Protein AF-A0A1G6Q5V2-F1 (afdb_monomer)

Nearest PDB structures (foldseek):
  6s6h-assembly1_A  TM=6.814E-01  e=1.709E-01  Caulobacter vibrioides NA1000
  1r71-assembly2_D  TM=6.754E-01  e=2.546E-01  Escherichia coli
  6s6h-assembly1_B  TM=5.594E-01  e=1.268E-01  Caulobacter vibrioides NA1000
  1vz0-assembly3_D  TM=6.008E-01  e=6.242E-01  Thermus thermophilus HB27
  6kkn-assembly1_A-2  TM=3.276E-01  e=9.774E-01  Nostoc sp. PCC 7120 = FACHB-418

pLDDT: mean 83.17, std 15.94, range [37.84, 97.38]

Organism: NCBI:txid489632

Radius of gyration: 24.64 Å; Cα contacts (8 Å, |Δi|>4): 181; chains: 1; bounding box: 82×31×65 Å

Sequence (195 aa):
MANKRFDQAMERIQSPSFNDMPLLARADTFKELKDGGLLNKEIAALAKKTPQHVEQLLILATAEPGVRRLIAREQVTYAMVIEAVRDERRGGQSALTALNRMVANAREAGRSRAMRRDLEPVKLPNRRTLISMLTELTPLRAPIAEQLDAGQDEMSISISQSQGRVLVSLLDVVLIGKRPGKKARSSARDAKGAM

Mean predicted aligned error: 13.56 Å

Secondary structure (DSSP, 8-state):
-HHHHHHHHHHHHHSGGGGGS-HHHHHHHHHHHHHTT--HHHHHHHHTS-HHHHHHHHHHHHS-HHHHHHHHTTSS-HHHHHHHHHHHHTT-S-HHHHHHHHHHHHHHTT-SS--GGGGS---PPPHHHHHHHHHHHGGGHHHHHHHHHTT-SS------HHHHHHHHHHHHHHTS-PPPPP---------S---

Structure (mmCIF, N/CA/C/O backbone):
data_AF-A0A1G6Q5V2-F1
#
_entry.id   AF-A0A1G6Q5V2-F1
#
loop_
_atom_site.group_PDB
_atom_site.id
_atom_site.type_symbol
_atom_site.label_atom_id
_atom_site.label_alt_id
_atom_site.label_comp_id
_atom_site.label_asym_id
_atom_site.label_entity_id
_atom_site.label_seq_id
_atom_site.pdbx_PDB_ins_code
_atom_site.Cartn_x
_atom_site.Cartn_y
_atom_site.Cartn_z
_atom_site.occupancy
_atom_site.B_iso_or_equiv
_atom_site.auth_seq_id
_atom_site.auth_comp_id
_atom_site.auth_asym_id
_atom_site.auth_atom_id
_atom_site.pdbx_PDB_model_num
ATOM 1 N N . MET A 1 1 ? 23.369 -15.684 -10.173 1.00 58.72 1 MET A N 1
ATOM 2 C CA . MET A 1 1 ? 21.891 -15.697 -10.320 1.00 58.72 1 MET A CA 1
ATOM 3 C C . MET A 1 1 ? 21.284 -14.335 -10.683 1.00 58.72 1 MET A C 1
ATOM 5 O O . MET A 1 1 ? 20.191 -14.343 -11.234 1.00 58.72 1 MET A O 1
ATOM 9 N N . ALA A 1 2 ? 21.950 -13.196 -10.426 1.00 60.88 2 ALA A N 1
ATOM 10 C CA . ALA A 1 2 ? 21.426 -11.862 -10.759 1.00 60.88 2 ALA A CA 1
ATOM 11 C C . ALA A 1 2 ? 21.133 -11.663 -12.264 1.00 60.88 2 ALA A C 1
ATOM 13 O O . ALA A 1 2 ? 20.064 -11.165 -12.601 1.00 60.88 2 ALA A O 1
ATOM 14 N N . ASN A 1 3 ? 22.001 -12.168 -13.154 1.00 77.19 3 ASN A N 1
ATOM 15 C CA . ASN A 1 3 ? 21.829 -11.996 -14.606 1.00 77.19 3 ASN A CA 1
ATOM 16 C C . ASN A 1 3 ? 20.520 -12.596 -15.138 1.00 77.19 3 ASN A C 1
ATOM 18 O O . ASN A 1 3 ? 19.804 -11.931 -15.869 1.00 77.19 3 ASN A O 1
ATOM 22 N N . LYS A 1 4 ? 20.110 -13.787 -14.676 1.00 90.31 4 LYS A N 1
ATOM 23 C CA . LYS A 1 4 ? 18.904 -14.449 -15.208 1.00 90.31 4 LYS A CA 1
ATOM 24 C C . LYS A 1 4 ? 17.612 -13.658 -14.956 1.00 90.31 4 LYS A C 1
ATOM 26 O O . LYS A 1 4 ? 16.732 -13.652 -15.809 1.00 90.31 4 LYS A O 1
ATOM 31 N N . ARG A 1 5 ? 17.470 -13.016 -13.789 1.00 91.00 5 ARG A N 1
ATOM 32 C CA . ARG A 1 5 ? 16.278 -12.200 -13.475 1.00 91.00 5 ARG A CA 1
ATOM 33 C C . ARG A 1 5 ? 16.255 -10.914 -14.292 1.00 91.00 5 ARG A C 1
ATOM 35 O O . ARG A 1 5 ? 15.209 -10.545 -14.816 1.00 91.00 5 ARG A O 1
ATOM 42 N N . PHE A 1 6 ? 17.418 -10.284 -14.439 1.00 92.94 6 PHE A N 1
ATOM 43 C CA . PHE A 1 6 ? 17.583 -9.103 -15.273 1.00 92.94 6 PHE A CA 1
ATOM 44 C C . PHE A 1 6 ? 17.226 -9.387 -16.741 1.00 92.94 6 PHE A C 1
ATOM 46 O O . PHE A 1 6 ? 16.395 -8.682 -17.309 1.00 92.94 6 PHE A O 1
ATOM 53 N N . ASP A 1 7 ? 17.754 -10.472 -17.312 1.00 93.69 7 ASP A N 1
ATOM 54 C CA . ASP A 1 7 ? 17.476 -10.878 -18.696 1.00 93.69 7 ASP A CA 1
ATOM 55 C C . ASP A 1 7 ? 15.974 -11.142 -18.912 1.00 93.69 7 ASP A C 1
ATOM 57 O O . ASP A 1 7 ? 15.370 -10.645 -19.860 1.00 93.69 7 ASP A O 1
ATOM 61 N N . GLN A 1 8 ? 15.325 -11.834 -17.969 1.00 94.69 8 GLN A N 1
ATOM 62 C CA . GLN A 1 8 ? 13.875 -12.059 -17.997 1.00 94.69 8 GLN A CA 1
ATOM 63 C C . GLN A 1 8 ? 13.063 -10.765 -17.855 1.00 94.69 8 GLN A C 1
ATOM 65 O O . GLN A 1 8 ? 11.949 -10.665 -18.369 1.00 94.69 8 GLN A O 1
ATOM 70 N N . ALA A 1 9 ? 13.552 -9.783 -17.096 1.00 94.44 9 ALA A N 1
ATOM 71 C CA . ALA A 1 9 ? 12.900 -8.482 -16.971 1.00 94.44 9 ALA A CA 1
ATOM 72 C C . ALA A 1 9 ? 13.036 -7.658 -18.262 1.00 94.44 9 ALA A C 1
ATOM 74 O O . ALA A 1 9 ? 12.073 -7.005 -18.670 1.00 94.44 9 ALA A O 1
ATOM 75 N N . MET A 1 10 ? 14.190 -7.746 -18.930 1.00 94.62 10 MET A N 1
ATOM 76 C CA . MET A 1 10 ? 14.446 -7.149 -20.244 1.00 94.62 10 MET A CA 1
ATOM 77 C C . MET A 1 10 ? 13.553 -7.750 -21.334 1.00 94.62 10 MET A C 1
ATOM 79 O O . MET A 1 10 ? 12.980 -7.018 -22.137 1.00 94.62 10 MET A O 1
ATOM 83 N N . GLU A 1 11 ? 13.364 -9.067 -21.330 1.00 94.94 11 GLU A N 1
ATOM 84 C CA . GLU A 1 11 ? 12.436 -9.727 -22.252 1.00 94.94 11 GLU A CA 1
ATOM 85 C C . GLU A 1 11 ? 10.983 -9.290 -21.984 1.00 94.94 11 GLU A C 1
ATOM 87 O O . GLU A 1 11 ? 10.258 -8.884 -22.895 1.00 94.94 11 GLU A O 1
ATOM 92 N N . ARG A 1 12 ? 10.567 -9.268 -20.708 1.00 95.69 12 ARG A N 1
ATOM 93 C CA . ARG A 1 12 ? 9.214 -8.843 -20.306 1.00 95.69 12 ARG A CA 1
ATOM 94 C C . ARG A 1 12 ? 8.884 -7.410 -20.709 1.00 95.69 12 ARG A C 1
ATOM 96 O O . ARG A 1 12 ? 7.773 -7.180 -21.177 1.00 95.69 12 ARG A O 1
ATOM 103 N N . ILE A 1 13 ? 9.790 -6.450 -20.502 1.00 95.06 13 ILE A N 1
ATOM 104 C CA . ILE A 1 13 ? 9.535 -5.026 -20.805 1.00 95.06 13 ILE A CA 1
ATOM 105 C C . ILE A 1 13 ? 9.419 -4.753 -22.309 1.00 95.06 13 ILE A C 1
ATOM 107 O O . ILE A 1 13 ? 8.734 -3.812 -22.705 1.00 95.06 13 ILE A O 1
ATOM 111 N N . GLN A 1 14 ? 10.053 -5.585 -23.138 1.00 93.69 14 GLN A N 1
ATOM 112 C CA . GLN A 1 14 ? 9.992 -5.493 -24.597 1.00 93.69 14 GLN A CA 1
ATOM 113 C C . GLN A 1 14 ? 8.790 -6.235 -25.196 1.00 93.69 14 GLN A C 1
ATOM 115 O O . GLN A 1 14 ? 8.415 -5.959 -26.337 1.00 93.69 14 GLN A O 1
ATOM 120 N N . SER A 1 15 ? 8.163 -7.141 -24.438 1.00 93.81 15 SER A N 1
ATOM 121 C CA . SER A 1 15 ? 6.966 -7.855 -24.884 1.00 93.81 15 SER A CA 1
ATOM 122 C C . SER A 1 15 ? 5.824 -6.884 -25.230 1.00 93.81 15 SER A C 1
ATOM 124 O O . SER A 1 15 ? 5.526 -5.980 -24.440 1.00 93.81 15 SER A O 1
ATOM 126 N N . PRO A 1 16 ? 5.090 -7.101 -26.341 1.00 90.44 16 PRO A N 1
ATOM 127 C CA . PRO A 1 16 ? 3.877 -6.344 -26.657 1.00 90.44 16 PRO A CA 1
ATOM 128 C C . PRO A 1 16 ? 2.839 -6.370 -25.526 1.00 90.44 16 PRO A C 1
ATOM 130 O O . PRO A 1 16 ? 2.157 -5.375 -25.288 1.00 90.44 16 PRO A O 1
ATOM 133 N N . SER A 1 17 ? 2.780 -7.477 -24.778 1.00 91.81 17 SER A N 1
ATOM 134 C CA . SER A 1 17 ? 1.856 -7.675 -23.658 1.00 91.81 17 SER A CA 1
ATOM 135 C C . SER A 1 17 ? 2.279 -6.962 -22.370 1.00 91.81 17 SER A C 1
ATOM 137 O O . SER A 1 17 ? 1.582 -7.057 -21.358 1.00 91.81 17 SER A O 1
ATOM 139 N N . PHE A 1 18 ? 3.414 -6.248 -22.360 1.00 92.62 18 PHE A N 1
ATOM 140 C CA . PHE A 1 18 ? 3.919 -5.593 -21.153 1.00 92.62 18 PHE A CA 1
ATOM 141 C C . PHE A 1 18 ? 2.880 -4.658 -20.530 1.00 92.62 18 PHE A C 1
ATOM 143 O O . PHE A 1 18 ? 2.714 -4.626 -19.311 1.00 92.62 18 PHE A O 1
ATOM 150 N N . ASN A 1 19 ? 2.159 -3.906 -21.366 1.00 89.62 19 ASN A N 1
ATOM 151 C CA . ASN A 1 19 ? 1.164 -2.944 -20.901 1.00 89.62 19 ASN A CA 1
ATOM 152 C C . ASN A 1 19 ? -0.116 -3.599 -20.359 1.00 89.62 19 ASN A C 1
ATOM 154 O O . ASN A 1 19 ? -0.784 -2.967 -19.538 1.00 89.62 19 ASN A O 1
ATOM 158 N N . ASP A 1 20 ? -0.401 -4.842 -20.750 1.00 92.44 20 ASP A N 1
ATOM 159 C CA . ASP A 1 20 ? -1.579 -5.604 -20.314 1.00 92.44 20 ASP A CA 1
ATOM 160 C C . ASP A 1 20 ? -1.363 -6.277 -18.953 1.00 92.44 20 ASP A C 1
ATOM 162 O O . ASP A 1 20 ? -2.306 -6.724 -18.299 1.00 92.44 20 ASP A O 1
ATOM 166 N N . MET A 1 21 ? -0.114 -6.326 -18.482 1.00 92.81 21 MET A N 1
ATOM 167 C CA . MET A 1 21 ? 0.206 -6.899 -17.184 1.00 92.81 21 MET A CA 1
ATOM 168 C C . MET A 1 21 ? -0.379 -6.080 -16.018 1.00 92.81 21 MET A C 1
ATOM 170 O O . MET A 1 21 ? -0.391 -4.836 -16.050 1.00 92.81 21 MET A O 1
ATOM 174 N N . PRO A 1 22 ? -0.753 -6.754 -14.909 1.00 92.88 22 PRO A N 1
ATOM 175 C CA . PRO A 1 22 ? -1.123 -6.085 -13.669 1.00 92.88 22 PRO A CA 1
ATOM 176 C C . PRO A 1 22 ? -0.066 -5.064 -13.244 1.00 92.88 22 PRO A C 1
ATOM 178 O O . PRO A 1 22 ? 1.138 -5.297 -13.366 1.00 92.88 22 PRO A O 1
ATOM 181 N N . LEU A 1 23 ? -0.502 -3.923 -12.708 1.00 92.00 23 LEU A N 1
ATOM 182 C CA . LEU A 1 23 ? 0.407 -2.818 -12.393 1.00 92.00 23 LEU A CA 1
ATOM 183 C C . LEU A 1 23 ? 1.536 -3.231 -11.429 1.00 92.00 23 LEU A C 1
ATOM 185 O O . LEU A 1 23 ? 2.675 -2.817 -11.612 1.00 92.00 23 LEU A O 1
ATOM 189 N N . LEU A 1 24 ? 1.239 -4.075 -10.434 1.00 94.56 24 LEU A N 1
ATOM 190 C CA . LEU A 1 24 ? 2.252 -4.574 -9.497 1.00 94.56 24 LEU A CA 1
ATOM 191 C C . LEU A 1 24 ? 3.305 -5.454 -10.191 1.00 94.56 24 LEU A C 1
ATOM 193 O O . LEU A 1 24 ? 4.479 -5.340 -9.867 1.00 94.56 24 LEU A O 1
ATOM 197 N N . ALA A 1 25 ? 2.919 -6.250 -11.192 1.00 94.94 25 ALA A N 1
ATOM 198 C CA . ALA A 1 25 ? 3.864 -7.051 -11.973 1.00 94.94 25 ALA A CA 1
ATOM 199 C C . ALA A 1 25 ? 4.770 -6.168 -12.850 1.00 94.94 25 ALA A C 1
ATOM 201 O O . ALA A 1 25 ? 5.971 -6.417 -12.979 1.00 94.94 25 ALA A O 1
ATOM 202 N N . ARG A 1 26 ? 4.220 -5.079 -13.406 1.00 95.94 26 ARG A N 1
ATOM 203 C CA . ARG A 1 26 ? 5.018 -4.056 -14.101 1.00 95.94 26 ARG A CA 1
ATOM 204 C C . ARG A 1 26 ? 5.992 -3.356 -13.154 1.00 95.94 26 ARG A C 1
ATOM 206 O O . ARG A 1 26 ? 7.153 -3.173 -13.506 1.00 95.94 26 ARG A O 1
ATOM 213 N N . ALA A 1 27 ? 5.534 -3.006 -11.954 1.00 96.31 27 ALA A N 1
ATOM 214 C CA . ALA A 1 27 ? 6.362 -2.411 -10.910 1.00 96.31 27 ALA A CA 1
ATOM 215 C C . ALA A 1 27 ? 7.530 -3.332 -10.517 1.00 96.31 27 ALA A C 1
ATOM 217 O O . ALA A 1 27 ? 8.670 -2.874 -10.450 1.00 96.31 27 ALA A O 1
ATOM 218 N N . ASP A 1 28 ? 7.265 -4.628 -10.333 1.00 96.56 28 ASP A N 1
ATOM 219 C CA . ASP A 1 28 ? 8.301 -5.624 -10.042 1.00 96.56 28 ASP A CA 1
ATOM 220 C C . ASP A 1 28 ? 9.305 -5.745 -11.197 1.00 96.56 28 ASP A C 1
ATOM 222 O O . ASP A 1 28 ? 10.508 -5.711 -10.962 1.00 96.56 28 ASP A O 1
ATOM 226 N N . THR A 1 29 ? 8.833 -5.754 -12.449 1.00 96.88 29 THR A N 1
ATOM 227 C CA . THR A 1 29 ? 9.713 -5.769 -13.632 1.00 96.88 29 THR A CA 1
ATOM 228 C C . THR A 1 29 ? 10.650 -4.554 -13.650 1.00 96.88 29 THR A C 1
ATOM 230 O O . THR A 1 29 ? 11.847 -4.694 -13.884 1.00 96.88 29 THR A O 1
ATOM 233 N N . PHE A 1 30 ? 10.143 -3.355 -13.344 1.00 97.38 30 PHE A N 1
ATOM 234 C CA . PHE A 1 30 ? 10.982 -2.153 -13.256 1.00 97.38 30 PHE A CA 1
ATOM 235 C C . PHE A 1 30 ? 11.998 -2.227 -12.120 1.00 97.38 30 PHE A C 1
ATOM 237 O O . PHE A 1 30 ? 13.125 -1.763 -12.285 1.00 97.38 30 PHE A O 1
ATOM 244 N N . LYS A 1 31 ? 11.618 -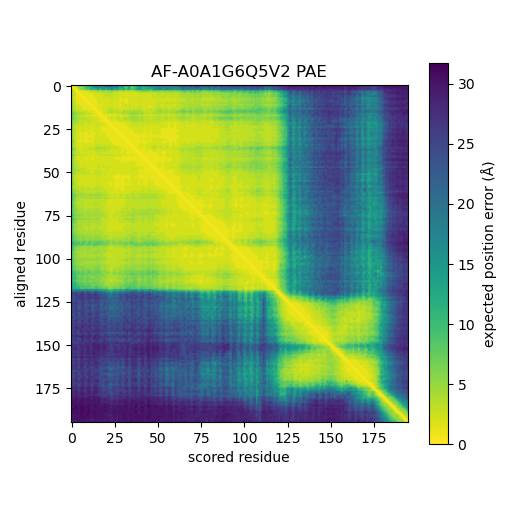2.811 -10.981 1.00 96.62 31 LYS A N 1
ATOM 245 C CA . LYS A 1 31 ? 12.533 -3.021 -9.860 1.00 96.62 31 LYS A CA 1
ATOM 246 C C . LYS A 1 31 ? 13.661 -3.977 -10.237 1.00 96.62 31 LYS A C 1
ATOM 248 O O . LYS A 1 31 ? 14.810 -3.661 -9.977 1.00 96.62 31 LYS A O 1
ATOM 253 N N . GLU A 1 32 ? 13.360 -5.084 -10.907 1.00 96.31 32 GLU A N 1
ATOM 254 C CA . GLU A 1 32 ? 14.381 -6.039 -11.355 1.00 96.31 32 GLU A CA 1
ATOM 255 C C . GLU A 1 32 ? 15.387 -5.408 -12.332 1.00 96.31 32 GLU A C 1
ATOM 257 O O . GLU A 1 32 ? 16.590 -5.634 -12.213 1.00 96.31 32 GLU A O 1
ATOM 262 N N . LEU A 1 33 ? 14.917 -4.556 -13.252 1.00 96.31 33 LEU A N 1
ATOM 263 C CA . LEU A 1 33 ? 15.794 -3.784 -14.140 1.00 96.31 33 LEU A CA 1
ATOM 264 C C . LEU A 1 33 ? 16.652 -2.777 -13.367 1.00 96.31 33 LEU A C 1
ATOM 266 O O . LEU A 1 33 ? 17.840 -2.622 -13.649 1.00 96.31 33 LEU A O 1
ATOM 270 N N . LYS A 1 34 ? 16.053 -2.104 -12.378 1.00 96.38 34 LYS A N 1
ATOM 271 C CA . LYS A 1 34 ? 16.742 -1.138 -11.519 1.00 96.38 34 LYS A CA 1
ATOM 272 C C . LYS A 1 34 ? 17.835 -1.802 -10.681 1.00 96.38 34 LYS A C 1
ATOM 274 O O . LYS A 1 34 ? 18.941 -1.275 -10.608 1.00 96.38 34 LYS A O 1
ATOM 279 N N . ASP A 1 35 ? 17.532 -2.958 -10.098 1.00 95.19 35 ASP A N 1
ATOM 280 C CA . ASP A 1 35 ? 18.461 -3.769 -9.306 1.00 95.19 35 ASP A CA 1
ATOM 281 C C . ASP A 1 35 ? 19.594 -4.341 -10.182 1.00 95.19 35 ASP A C 1
ATOM 283 O O . ASP A 1 35 ? 20.705 -4.546 -9.700 1.00 95.19 35 ASP A O 1
ATOM 287 N N . GLY A 1 36 ? 19.342 -4.538 -11.483 1.00 93.62 36 GLY A N 1
ATOM 288 C CA . GLY A 1 36 ? 20.350 -4.879 -12.494 1.00 93.62 36 GLY A CA 1
ATOM 289 C C . GLY A 1 36 ? 21.221 -3.710 -12.971 1.00 93.62 36 GLY A C 1
ATOM 290 O O . GLY A 1 36 ? 22.078 -3.909 -13.827 1.00 93.62 36 GLY A O 1
ATOM 291 N N . GLY A 1 37 ? 21.027 -2.503 -12.428 1.00 95.38 37 GLY A N 1
ATOM 292 C CA . GLY A 1 37 ? 21.890 -1.341 -12.665 1.00 95.38 37 GLY A CA 1
ATOM 293 C C . GLY A 1 37 ? 21.333 -0.279 -13.613 1.00 95.38 37 GLY A C 1
ATOM 294 O O . GLY A 1 37 ? 21.976 0.755 -13.786 1.00 95.38 37 GLY A O 1
ATOM 295 N N . LEU A 1 38 ? 20.140 -0.466 -14.189 1.00 96.12 38 LEU A N 1
ATOM 296 C CA . LEU A 1 38 ? 19.577 0.521 -15.114 1.00 96.12 38 LEU A CA 1
ATOM 297 C C . LEU A 1 38 ? 19.136 1.808 -14.404 1.00 96.12 38 LEU A C 1
ATOM 299 O O . LEU A 1 38 ? 18.572 1.832 -13.302 1.00 96.12 38 LEU A O 1
ATOM 303 N N . LEU A 1 39 ? 19.336 2.928 -15.084 1.00 96.69 39 LEU A N 1
ATOM 304 C CA . LEU A 1 39 ? 18.851 4.232 -14.669 1.00 96.69 39 LEU A CA 1
ATOM 305 C C . LEU A 1 39 ? 17.368 4.395 -15.025 1.00 96.69 39 LEU A C 1
ATOM 307 O O . LEU A 1 39 ? 16.858 3.840 -15.996 1.00 96.69 39 LEU A O 1
ATOM 311 N N . ASN A 1 40 ? 16.655 5.242 -14.275 1.00 96.31 40 ASN A N 1
ATOM 312 C CA . ASN A 1 40 ? 15.215 5.444 -14.492 1.00 96.31 40 ASN A CA 1
ATOM 313 C C . ASN A 1 40 ? 14.911 5.974 -15.905 1.00 96.31 40 ASN A C 1
ATOM 315 O O . ASN A 1 40 ? 13.847 5.690 -16.445 1.00 96.31 40 ASN A O 1
ATOM 319 N N . LYS A 1 41 ? 15.841 6.734 -16.504 1.00 97.38 41 LYS A N 1
ATOM 320 C CA . LYS A 1 41 ? 15.726 7.238 -17.881 1.00 97.38 41 LYS A CA 1
ATOM 321 C C . LYS A 1 41 ? 15.802 6.114 -18.921 1.00 97.38 41 LYS A C 1
ATOM 323 O O . LYS A 1 41 ? 15.065 6.155 -19.898 1.00 97.38 41 LYS A O 1
ATOM 328 N N . GLU A 1 42 ? 16.641 5.109 -18.692 1.00 97.12 42 GLU A N 1
ATOM 329 C CA . GLU A 1 42 ? 16.818 3.966 -19.596 1.00 97.12 42 GLU A CA 1
ATOM 330 C C . GLU A 1 42 ? 15.597 3.047 -19.537 1.00 97.12 42 GLU A C 1
ATOM 332 O O . GLU A 1 42 ? 15.018 2.716 -20.569 1.00 97.12 42 GLU A O 1
ATOM 337 N N . ILE A 1 43 ? 15.123 2.738 -18.324 1.00 97.06 43 ILE A N 1
ATOM 338 C CA . ILE A 1 43 ? 13.880 1.977 -18.115 1.00 97.06 43 ILE A CA 1
ATOM 339 C C . ILE A 1 43 ? 12.692 2.702 -18.764 1.00 97.06 43 ILE A C 1
ATOM 341 O O . ILE A 1 43 ? 11.849 2.074 -19.401 1.00 97.06 43 ILE A O 1
ATOM 345 N N . ALA A 1 44 ? 12.628 4.031 -18.636 1.00 96.75 44 ALA A N 1
ATOM 346 C CA . ALA A 1 44 ? 11.577 4.844 -19.242 1.00 96.75 44 ALA A CA 1
ATOM 347 C C . ALA A 1 44 ? 11.593 4.762 -20.776 1.00 96.75 44 ALA A C 1
ATOM 349 O O . ALA A 1 44 ? 10.533 4.593 -21.383 1.00 96.75 44 ALA A O 1
ATOM 350 N N . ALA A 1 45 ? 12.778 4.822 -21.392 1.00 96.56 45 ALA A N 1
ATOM 351 C CA . ALA A 1 45 ? 12.938 4.657 -22.833 1.00 96.56 45 ALA A CA 1
ATOM 352 C C . ALA A 1 45 ? 12.498 3.257 -23.297 1.00 96.56 45 ALA A C 1
ATOM 354 O O . ALA A 1 45 ? 11.708 3.154 -24.235 1.00 96.56 45 ALA A O 1
ATOM 355 N N . LEU A 1 46 ? 12.921 2.199 -22.593 1.00 94.75 46 LEU A N 1
ATOM 356 C CA . LEU A 1 46 ? 12.530 0.813 -22.884 1.00 94.75 46 LEU A CA 1
ATOM 357 C C . LEU A 1 46 ? 11.011 0.604 -22.778 1.00 94.75 46 LEU A C 1
ATOM 359 O O . LEU A 1 46 ? 10.400 0.035 -23.678 1.00 94.75 46 LEU A O 1
ATOM 363 N N . ALA A 1 47 ? 10.383 1.120 -21.718 1.00 94.19 47 ALA A N 1
ATOM 364 C CA . ALA A 1 47 ? 8.940 0.999 -21.495 1.00 94.19 47 ALA A CA 1
ATOM 365 C C . ALA A 1 47 ? 8.086 1.947 -22.356 1.00 94.19 47 ALA A C 1
ATOM 367 O O . ALA A 1 47 ? 6.854 1.876 -22.292 1.00 94.19 47 ALA A O 1
ATOM 368 N N . LYS A 1 48 ? 8.705 2.890 -23.083 1.00 94.44 48 LYS A N 1
ATOM 369 C CA . LYS A 1 48 ? 8.028 4.032 -23.727 1.00 94.44 48 LYS A CA 1
ATOM 370 C C . LYS A 1 48 ? 7.149 4.814 -22.734 1.00 94.44 48 LYS A C 1
ATOM 372 O O . LYS A 1 48 ? 5.979 5.100 -22.994 1.00 94.44 48 LYS A O 1
ATOM 377 N N . LYS A 1 49 ? 7.698 5.121 -21.554 1.00 95.56 49 LYS A N 1
ATOM 378 C CA . LYS A 1 49 ? 7.044 5.882 -20.472 1.00 95.56 49 LYS A CA 1
ATOM 379 C C . LYS A 1 49 ? 7.890 7.087 -20.075 1.00 95.56 49 LYS A C 1
ATOM 381 O O . LYS A 1 49 ? 9.017 7.251 -20.523 1.00 95.56 49 LYS A O 1
ATOM 386 N N . THR A 1 50 ? 7.354 7.937 -19.203 1.00 96.81 50 THR A N 1
ATOM 387 C CA . THR A 1 50 ? 8.133 9.028 -18.607 1.00 96.81 50 THR A CA 1
ATOM 388 C C . THR A 1 50 ? 8.975 8.516 -17.429 1.00 96.81 50 THR A C 1
ATOM 390 O O . THR A 1 50 ? 8.552 7.588 -16.731 1.00 96.81 50 THR A O 1
ATOM 393 N N . PRO A 1 51 ? 10.132 9.137 -17.128 1.00 95.56 51 PRO A N 1
ATOM 394 C CA . PRO A 1 51 ? 10.922 8.795 -15.940 1.00 95.56 51 PRO A CA 1
ATOM 395 C C . PRO A 1 51 ? 10.129 8.914 -14.632 1.00 95.56 51 PRO A C 1
ATOM 397 O O . PRO A 1 51 ? 10.295 8.099 -13.728 1.00 95.56 51 PRO A O 1
ATOM 400 N N . GLN A 1 52 ? 9.216 9.887 -14.556 1.00 95.44 52 GLN A N 1
ATOM 401 C CA . GLN A 1 52 ? 8.326 10.071 -13.410 1.00 95.44 52 GLN A CA 1
ATOM 402 C C . GLN A 1 52 ? 7.381 8.876 -13.218 1.00 95.44 52 GLN A C 1
ATOM 404 O O . GLN A 1 52 ? 7.128 8.462 -12.089 1.00 95.44 52 GLN A O 1
ATOM 409 N N . HIS A 1 53 ? 6.875 8.294 -14.306 1.00 95.06 53 HIS A N 1
ATOM 410 C CA . HIS A 1 53 ? 6.034 7.103 -14.234 1.00 95.06 53 HIS A CA 1
ATOM 411 C C . HIS A 1 53 ? 6.818 5.877 -13.743 1.00 95.06 53 HIS A C 1
ATOM 413 O O . HIS A 1 53 ? 6.316 5.107 -12.926 1.00 95.06 53 HIS A O 1
ATOM 419 N N . VAL A 1 54 ? 8.069 5.723 -14.191 1.00 96.69 54 VAL A N 1
ATOM 420 C CA . VAL A 1 54 ? 8.970 4.675 -13.684 1.00 96.69 54 VAL A CA 1
ATOM 421 C C . VAL A 1 54 ? 9.207 4.851 -12.186 1.00 96.69 54 VAL A C 1
ATOM 423 O O . VAL A 1 54 ? 9.078 3.892 -11.433 1.00 96.69 54 VAL A O 1
ATOM 426 N N . GLU A 1 55 ? 9.483 6.074 -11.730 1.00 96.00 55 GLU A N 1
ATOM 427 C CA . GLU A 1 55 ? 9.675 6.371 -10.307 1.00 96.00 55 GLU A CA 1
ATOM 428 C C . GLU A 1 55 ? 8.441 6.004 -9.469 1.00 96.00 55 GLU A C 1
ATOM 430 O O . GLU A 1 55 ? 8.562 5.351 -8.434 1.00 96.00 55 GLU A O 1
ATOM 435 N N . GLN A 1 56 ? 7.243 6.363 -9.937 1.00 96.00 56 GLN A N 1
ATOM 436 C CA . GLN A 1 56 ? 5.981 5.995 -9.290 1.00 96.00 56 GLN A CA 1
ATOM 437 C C . GLN A 1 56 ? 5.814 4.476 -9.162 1.00 96.00 56 GLN A C 1
ATOM 439 O O . GLN A 1 56 ? 5.422 3.988 -8.105 1.00 96.00 56 GLN A O 1
ATOM 444 N N . LEU A 1 57 ? 6.137 3.717 -10.209 1.00 95.88 57 LEU A N 1
ATOM 445 C CA . LEU A 1 57 ? 6.073 2.256 -10.176 1.00 95.88 57 LEU A CA 1
ATOM 446 C C . LEU A 1 57 ? 7.136 1.649 -9.254 1.00 95.88 57 LEU A C 1
ATOM 448 O O . LEU A 1 57 ? 6.831 0.715 -8.519 1.00 95.88 57 LEU A O 1
ATOM 452 N N . LEU A 1 58 ? 8.343 2.213 -9.199 1.00 96.56 58 LEU A N 1
ATOM 453 C CA . LEU A 1 58 ? 9.374 1.781 -8.250 1.00 96.56 58 LEU A CA 1
ATOM 454 C C . LEU A 1 58 ? 8.963 2.038 -6.791 1.00 96.56 58 LEU A C 1
ATOM 456 O O . LEU A 1 58 ? 9.239 1.207 -5.923 1.00 96.56 58 LEU A O 1
ATOM 460 N N . ILE A 1 59 ? 8.252 3.136 -6.508 1.00 95.69 59 ILE A N 1
ATOM 461 C CA . ILE A 1 59 ? 7.636 3.362 -5.188 1.00 95.69 59 ILE A CA 1
ATOM 462 C C . ILE A 1 59 ? 6.689 2.204 -4.840 1.00 95.69 59 ILE A C 1
ATOM 464 O O . ILE A 1 59 ? 6.761 1.667 -3.739 1.00 95.69 59 ILE A O 1
ATOM 468 N N . LEU A 1 60 ? 5.845 1.767 -5.777 1.00 95.25 60 LEU A N 1
ATOM 469 C CA . LEU A 1 60 ? 4.923 0.648 -5.549 1.00 95.25 60 LEU A CA 1
ATOM 470 C C . LEU A 1 60 ? 5.644 -0.700 -5.389 1.00 95.25 60 LEU A C 1
ATOM 472 O O . LEU A 1 60 ? 5.237 -1.514 -4.563 1.00 95.25 60 LEU A O 1
ATOM 476 N N . ALA A 1 61 ? 6.718 -0.935 -6.146 1.00 95.31 61 ALA A N 1
ATOM 477 C CA . ALA A 1 61 ? 7.502 -2.170 -6.075 1.00 95.31 61 ALA A CA 1
ATOM 478 C C . ALA A 1 61 ? 8.225 -2.330 -4.728 1.00 95.31 61 ALA A C 1
ATOM 480 O O . ALA A 1 61 ? 8.404 -3.444 -4.229 1.00 95.31 61 ALA A O 1
ATOM 481 N N . THR A 1 62 ? 8.647 -1.203 -4.151 1.00 93.25 62 THR A N 1
ATOM 482 C CA . THR A 1 62 ? 9.354 -1.124 -2.865 1.00 93.25 62 THR A CA 1
ATOM 483 C C . THR A 1 62 ? 8.425 -0.923 -1.670 1.00 93.25 62 THR A C 1
ATOM 485 O O . THR A 1 62 ? 8.892 -0.963 -0.536 1.00 93.25 62 THR A O 1
ATOM 488 N N . ALA A 1 63 ? 7.122 -0.743 -1.902 1.00 93.25 63 ALA A N 1
ATOM 489 C CA . ALA A 1 63 ? 6.147 -0.607 -0.833 1.00 93.25 63 ALA A CA 1
ATOM 490 C C . ALA A 1 63 ? 6.099 -1.871 0.039 1.00 93.25 63 ALA A C 1
ATOM 492 O O . ALA A 1 63 ? 6.217 -2.998 -0.454 1.00 93.25 63 ALA A O 1
ATOM 493 N N . GLU A 1 64 ? 5.877 -1.675 1.339 1.00 92.56 64 GLU A N 1
ATOM 494 C CA . GLU A 1 64 ? 5.765 -2.756 2.317 1.00 92.56 64 GLU A CA 1
ATOM 495 C C . GLU A 1 64 ? 4.709 -3.805 1.888 1.00 92.56 64 GLU A C 1
ATOM 497 O O . GLU A 1 64 ? 3.665 -3.439 1.327 1.00 92.56 64 GLU A O 1
ATOM 502 N N . PRO A 1 65 ? 4.903 -5.112 2.174 1.00 93.31 65 PRO A N 1
ATOM 503 C CA . PRO A 1 65 ? 3.949 -6.162 1.808 1.00 93.31 65 PRO A CA 1
ATOM 504 C C . PRO A 1 65 ? 2.494 -5.884 2.211 1.00 93.31 65 PRO A C 1
ATOM 506 O O . PRO A 1 65 ? 1.575 -6.232 1.466 1.00 93.31 65 PRO A O 1
ATOM 509 N N . GLY A 1 66 ? 2.262 -5.239 3.361 1.00 92.12 66 GLY A N 1
ATOM 510 C CA . GLY A 1 66 ? 0.924 -4.825 3.793 1.00 92.12 66 GLY A CA 1
ATOM 511 C C . GLY A 1 66 ? 0.245 -3.887 2.795 1.00 92.12 66 GLY A C 1
ATOM 512 O O . GLY A 1 66 ? -0.890 -4.133 2.387 1.00 92.12 66 GLY A O 1
ATOM 513 N N . VAL A 1 67 ? 0.971 -2.875 2.325 1.00 94.50 67 VAL A N 1
ATOM 514 C CA . VAL A 1 67 ? 0.490 -1.887 1.353 1.00 94.50 67 VAL A CA 1
ATOM 515 C C . VAL A 1 67 ? 0.215 -2.543 0.000 1.00 94.50 67 VAL A C 1
ATOM 517 O O . VAL A 1 67 ? -0.840 -2.326 -0.601 1.00 94.50 67 VAL A O 1
ATOM 520 N N . ARG A 1 68 ? 1.118 -3.421 -0.454 1.00 94.81 68 ARG A N 1
ATOM 521 C CA . ARG A 1 68 ? 0.942 -4.177 -1.705 1.00 94.81 68 ARG A CA 1
ATOM 522 C C . ARG A 1 68 ? -0.314 -5.055 -1.679 1.00 94.81 68 ARG A C 1
ATOM 524 O O . ARG A 1 68 ? -1.005 -5.156 -2.692 1.00 94.81 68 ARG A O 1
ATOM 531 N N . ARG A 1 69 ? -0.668 -5.635 -0.524 1.00 94.88 69 ARG A N 1
ATOM 532 C CA . ARG A 1 69 ? -1.924 -6.393 -0.359 1.00 94.88 69 ARG A CA 1
ATOM 533 C C . ARG A 1 69 ? -3.168 -5.514 -0.478 1.00 94.88 69 ARG A C 1
ATOM 535 O O . ARG A 1 69 ? -4.146 -5.957 -1.074 1.00 94.88 69 ARG A O 1
ATOM 542 N N . LEU A 1 70 ? -3.149 -4.291 0.057 1.00 94.19 70 LEU A N 1
ATOM 543 C CA . LEU A 1 70 ? -4.282 -3.361 -0.065 1.00 94.19 70 LEU A CA 1
ATOM 544 C C . LEU A 1 70 ? -4.543 -2.985 -1.527 1.00 94.19 70 LEU A C 1
ATOM 546 O O . LEU A 1 70 ? -5.696 -2.921 -1.953 1.00 94.19 70 LEU A O 1
ATOM 550 N N . ILE A 1 71 ? -3.469 -2.796 -2.296 1.00 94.50 71 ILE A N 1
ATOM 551 C CA . ILE A 1 71 ? -3.533 -2.566 -3.739 1.00 94.50 71 ILE A CA 1
ATOM 552 C C . ILE A 1 71 ? -4.110 -3.786 -4.464 1.00 94.50 71 ILE A C 1
ATOM 554 O O . ILE A 1 71 ? -5.036 -3.644 -5.254 1.00 94.50 71 ILE A O 1
ATOM 558 N N . ALA A 1 72 ? -3.572 -4.982 -4.200 1.00 93.56 72 ALA A N 1
ATOM 559 C CA . ALA A 1 72 ? -3.993 -6.213 -4.872 1.00 93.56 72 ALA A CA 1
ATOM 560 C C . ALA A 1 72 ? -5.473 -6.553 -4.623 1.00 93.56 72 ALA A C 1
ATOM 562 O O . ALA A 1 72 ? -6.119 -7.161 -5.465 1.00 93.56 72 ALA A O 1
ATOM 563 N N . ARG A 1 73 ? -6.014 -6.136 -3.472 1.00 93.56 73 ARG A N 1
ATOM 564 C CA . ARG A 1 73 ? -7.435 -6.271 -3.112 1.00 93.56 73 ARG A CA 1
ATOM 565 C C . ARG A 1 73 ? -8.302 -5.102 -3.594 1.00 93.56 73 ARG A C 1
ATOM 567 O O . ARG A 1 73 ? -9.457 -5.008 -3.193 1.00 93.56 73 ARG A O 1
ATOM 574 N N . GLU A 1 74 ? -7.733 -4.180 -4.368 1.00 93.56 74 GLU A N 1
ATOM 575 C CA . GLU A 1 74 ? -8.375 -2.957 -4.862 1.00 93.56 74 GLU A CA 1
ATOM 576 C C . GLU A 1 74 ? -8.994 -2.056 -3.776 1.00 93.56 74 GLU A C 1
ATOM 578 O O . GLU A 1 74 ? -9.902 -1.261 -4.043 1.00 93.56 74 GLU A O 1
ATOM 583 N N . GLN A 1 75 ? -8.496 -2.156 -2.541 1.00 94.88 75 GLN A N 1
ATOM 584 C CA . GLN A 1 75 ? -9.016 -1.412 -1.387 1.00 94.88 75 GLN A CA 1
ATOM 585 C C . GLN A 1 75 ? -8.518 0.032 -1.371 1.00 94.88 75 GLN A C 1
ATOM 587 O O . GLN A 1 75 ? -9.154 0.903 -0.781 1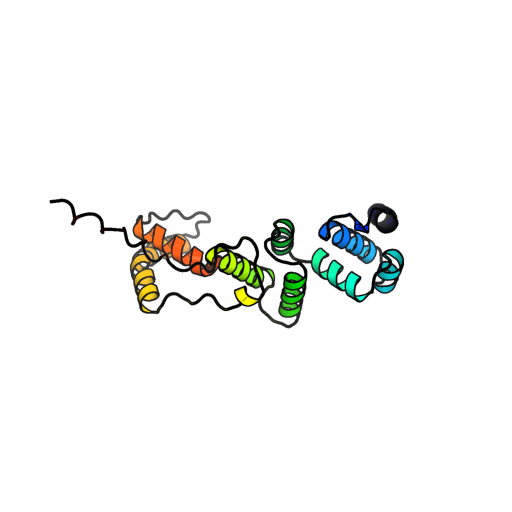.00 94.88 75 GLN A O 1
ATOM 592 N N . VAL A 1 76 ? -7.402 0.294 -2.050 1.00 94.94 76 VAL A N 1
ATOM 593 C CA . VAL A 1 76 ? -6.797 1.615 -2.227 1.00 94.94 76 VAL A CA 1
ATOM 594 C C . VAL A 1 76 ? -6.334 1.770 -3.670 1.00 94.94 76 VAL A C 1
ATOM 596 O O . VAL A 1 76 ? -6.003 0.792 -4.339 1.00 94.94 76 VAL A O 1
ATOM 599 N N . THR A 1 77 ? -6.295 3.007 -4.158 1.00 93.31 77 THR A N 1
ATOM 600 C CA . THR A 1 77 ? -5.725 3.301 -5.479 1.00 93.31 77 THR A CA 1
ATOM 601 C C . THR A 1 77 ? -4.208 3.451 -5.394 1.00 93.31 77 THR A C 1
ATOM 603 O O . THR A 1 77 ? -3.665 3.861 -4.369 1.00 93.31 77 THR A O 1
ATOM 606 N N . TYR A 1 78 ? -3.508 3.185 -6.496 1.00 92.56 78 TYR A N 1
ATOM 607 C CA . TYR A 1 78 ? -2.054 3.354 -6.573 1.00 92.56 78 TYR A CA 1
ATOM 608 C C . TYR A 1 78 ? -1.604 4.792 -6.291 1.00 92.56 78 TYR A C 1
ATOM 610 O O . TYR A 1 78 ? -0.587 5.002 -5.637 1.00 92.56 78 TYR A O 1
ATOM 618 N N . ALA A 1 79 ? -2.383 5.779 -6.748 1.00 92.00 79 ALA A N 1
ATOM 619 C CA . ALA A 1 79 ? -2.111 7.193 -6.505 1.00 92.00 79 ALA A CA 1
ATOM 620 C C . ALA A 1 79 ? -2.095 7.509 -5.002 1.00 92.00 79 ALA A C 1
ATOM 622 O O . ALA A 1 79 ? -1.155 8.136 -4.524 1.00 92.00 79 ALA A O 1
ATOM 623 N N . MET A 1 80 ? -3.074 6.993 -4.249 1.00 93.12 80 MET A N 1
ATOM 624 C CA . MET A 1 80 ? -3.124 7.155 -2.792 1.00 93.12 80 MET A CA 1
ATOM 625 C C . MET A 1 80 ? -1.937 6.495 -2.095 1.00 93.12 80 MET A C 1
ATOM 627 O O . MET A 1 80 ? -1.405 7.047 -1.139 1.00 93.12 80 MET A O 1
ATOM 631 N N . VAL A 1 81 ? -1.500 5.329 -2.577 1.00 94.88 81 VAL A N 1
ATOM 632 C CA . VAL A 1 81 ? -0.312 4.674 -2.022 1.00 94.88 81 VAL A CA 1
ATOM 633 C C . VAL A 1 81 ? 0.942 5.505 -2.260 1.00 94.88 81 VAL A C 1
ATOM 635 O O . VAL A 1 81 ? 1.723 5.703 -1.336 1.00 94.88 81 VAL A O 1
ATOM 638 N N . ILE A 1 82 ? 1.133 6.017 -3.477 1.00 94.50 82 ILE A N 1
ATOM 639 C CA . ILE A 1 82 ? 2.287 6.861 -3.805 1.00 94.50 82 ILE A CA 1
ATOM 640 C C . ILE A 1 82 ? 2.295 8.122 -2.934 1.00 94.50 82 ILE A C 1
ATOM 642 O O . ILE A 1 82 ? 3.355 8.509 -2.447 1.00 94.50 82 ILE A O 1
ATOM 646 N N . GLU A 1 83 ? 1.137 8.752 -2.722 1.00 92.69 83 GLU A N 1
ATOM 647 C CA . GLU A 1 83 ? 1.009 9.893 -1.811 1.00 92.69 83 GLU A CA 1
ATOM 648 C C . GLU A 1 83 ? 1.377 9.512 -0.373 1.00 92.69 83 GLU A C 1
ATOM 650 O O . GLU A 1 83 ? 2.215 10.184 0.222 1.00 92.69 83 GLU A O 1
ATOM 655 N N . ALA A 1 84 ? 0.832 8.411 0.153 1.00 93.06 84 ALA A N 1
ATOM 656 C CA . ALA A 1 84 ? 1.098 7.960 1.518 1.00 93.06 84 ALA A CA 1
ATOM 657 C C . ALA A 1 84 ? 2.584 7.630 1.750 1.00 93.06 84 ALA A C 1
ATOM 659 O O . ALA A 1 84 ? 3.164 8.060 2.740 1.00 93.06 84 ALA A O 1
ATOM 660 N N . VAL A 1 85 ? 3.235 6.934 0.811 1.00 93.50 85 VAL A N 1
ATOM 661 C CA . VAL A 1 85 ? 4.673 6.617 0.910 1.00 93.50 85 VAL A CA 1
ATOM 662 C C . VAL A 1 85 ? 5.535 7.878 0.794 1.00 93.50 85 VAL A C 1
ATOM 664 O O . VAL A 1 85 ? 6.589 7.980 1.420 1.00 93.50 85 VAL A O 1
ATOM 667 N N . ARG A 1 86 ? 5.116 8.866 -0.005 1.00 92.31 86 ARG A N 1
ATOM 668 C CA . ARG A 1 86 ? 5.814 10.157 -0.082 1.00 92.31 86 ARG A CA 1
ATOM 669 C C . ARG A 1 86 ? 5.668 10.964 1.201 1.00 92.31 86 ARG A C 1
ATOM 671 O O . ARG A 1 86 ? 6.629 11.625 1.578 1.00 92.31 86 ARG A O 1
ATOM 678 N N . ASP A 1 87 ? 4.503 10.920 1.836 1.00 90.25 87 ASP A N 1
ATOM 679 C CA . ASP A 1 87 ? 4.257 11.576 3.120 1.00 90.25 87 ASP A CA 1
ATOM 680 C C . ASP A 1 87 ? 5.107 10.954 4.235 1.00 90.25 87 ASP A C 1
ATOM 682 O O . ASP A 1 87 ? 5.834 11.662 4.925 1.00 90.25 87 ASP A O 1
ATOM 686 N N . GLU A 1 88 ? 5.146 9.622 4.311 1.00 91.31 88 GLU A N 1
ATOM 687 C CA . GLU A 1 88 ? 6.017 8.880 5.230 1.00 91.31 88 GLU A CA 1
ATOM 688 C C . GLU A 1 88 ? 7.495 9.284 5.076 1.00 91.31 88 GLU A C 1
ATOM 690 O O . GLU A 1 88 ? 8.166 9.607 6.054 1.00 91.31 88 GLU A O 1
ATOM 695 N N . ARG A 1 89 ? 8.001 9.380 3.837 1.00 90.31 89 ARG A N 1
ATOM 696 C CA . ARG A 1 89 ? 9.381 9.836 3.562 1.00 90.31 89 ARG A CA 1
ATOM 697 C C . ARG A 1 89 ? 9.657 11.282 3.983 1.00 90.31 89 ARG A C 1
ATOM 699 O O . ARG A 1 89 ? 10.818 11.644 4.148 1.00 90.31 89 ARG A O 1
ATOM 706 N N . ARG A 1 90 ? 8.622 12.113 4.129 1.00 92.25 90 ARG A N 1
ATOM 707 C CA . ARG A 1 90 ? 8.722 13.494 4.631 1.00 92.25 90 ARG A CA 1
ATOM 708 C C . ARG A 1 90 ? 8.614 13.574 6.159 1.00 92.25 90 ARG A C 1
ATOM 710 O O . ARG A 1 90 ? 8.551 14.676 6.691 1.00 92.25 90 ARG A O 1
ATOM 717 N N . GLY A 1 91 ? 8.599 12.434 6.853 1.00 86.69 91 GLY A N 1
ATOM 718 C CA . GLY A 1 91 ? 8.429 12.356 8.306 1.00 86.69 91 GLY A CA 1
ATOM 719 C C . GLY A 1 91 ? 6.969 12.252 8.752 1.00 86.69 91 GLY A C 1
ATOM 720 O O . GLY A 1 91 ? 6.681 12.441 9.931 1.00 86.69 91 GLY A O 1
ATOM 721 N N . GLY A 1 92 ? 6.048 11.983 7.822 1.00 85.25 92 GLY A N 1
ATOM 722 C CA . GLY A 1 92 ? 4.647 11.709 8.120 1.00 85.25 92 GLY A CA 1
ATOM 723 C C . GLY A 1 92 ? 4.425 10.345 8.782 1.00 85.25 92 GLY A C 1
ATOM 724 O O . GLY A 1 92 ? 5.354 9.597 9.090 1.00 85.25 92 GLY A O 1
ATOM 725 N N . GLN A 1 93 ? 3.154 10.005 8.999 1.00 86.81 93 GLN A N 1
ATOM 726 C CA . GLN A 1 93 ? 2.766 8.696 9.527 1.00 86.81 93 GLN A CA 1
ATOM 727 C C . GLN A 1 93 ? 3.140 7.576 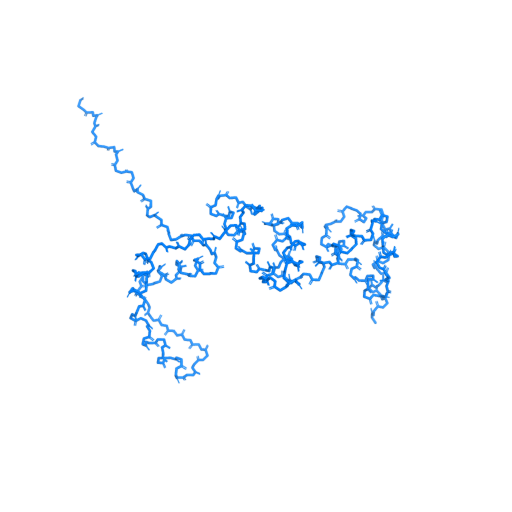8.537 1.00 86.81 93 GLN A C 1
ATOM 729 O O . GLN A 1 93 ? 3.116 7.786 7.327 1.00 86.81 93 GLN A O 1
ATOM 734 N N . SER A 1 94 ? 3.416 6.366 9.041 1.00 91.00 94 SER A N 1
ATOM 735 C CA . SER A 1 94 ? 3.631 5.188 8.186 1.00 91.00 94 SER A CA 1
ATOM 736 C C . SER A 1 94 ? 2.501 5.016 7.166 1.00 91.00 94 SER A C 1
ATOM 738 O O . SER A 1 94 ? 1.314 5.037 7.531 1.00 91.00 94 SER A O 1
ATOM 740 N N . ALA A 1 95 ? 2.865 4.794 5.898 1.00 91.81 95 ALA A N 1
ATOM 741 C CA . ALA A 1 95 ? 1.914 4.659 4.805 1.00 91.81 95 ALA A CA 1
ATOM 742 C C . ALA A 1 95 ? 0.929 3.513 5.049 1.00 91.81 95 ALA A C 1
ATOM 744 O O . ALA A 1 95 ? -0.264 3.659 4.780 1.00 91.81 95 ALA A O 1
ATOM 745 N N . LEU A 1 96 ? 1.394 2.386 5.599 1.00 91.69 96 LEU A N 1
ATOM 746 C CA . LEU A 1 96 ? 0.529 1.250 5.909 1.00 91.69 96 LEU A CA 1
ATOM 747 C C . LEU A 1 96 ? -0.547 1.627 6.931 1.00 91.69 96 LEU A C 1
ATOM 749 O O . LEU A 1 96 ? -1.725 1.324 6.730 1.00 91.69 96 LEU A O 1
ATOM 753 N N . THR A 1 97 ? -0.163 2.315 8.005 1.00 88.06 97 THR A N 1
ATOM 754 C CA . THR A 1 97 ? -1.093 2.736 9.058 1.00 88.06 97 THR A CA 1
ATOM 755 C C . THR A 1 97 ? -2.113 3.739 8.527 1.00 88.06 97 THR A C 1
ATOM 757 O O . THR A 1 97 ? -3.313 3.577 8.762 1.00 88.06 97 THR A O 1
ATOM 760 N N . ALA A 1 98 ? -1.661 4.733 7.756 1.00 88.69 98 ALA A N 1
ATOM 761 C CA . ALA A 1 98 ? -2.544 5.710 7.128 1.00 88.69 98 ALA A CA 1
ATOM 762 C C . ALA A 1 98 ? -3.555 5.030 6.187 1.00 88.69 98 ALA A C 1
ATOM 764 O O . ALA A 1 98 ? -4.762 5.243 6.307 1.00 88.69 98 ALA A O 1
ATOM 765 N N . LEU A 1 99 ? -3.092 4.144 5.301 1.00 93.00 99 LEU A N 1
ATOM 766 C CA . LEU A 1 99 ? -3.949 3.450 4.337 1.00 93.00 99 LEU A CA 1
ATOM 767 C C . LEU A 1 99 ? -4.930 2.482 5.008 1.00 93.00 99 LEU A C 1
ATOM 769 O O . LEU A 1 99 ? -6.094 2.439 4.613 1.00 93.00 99 LEU A O 1
ATOM 773 N N . ASN A 1 100 ? -4.513 1.740 6.038 1.00 91.56 100 ASN A N 1
ATOM 774 C CA . ASN A 1 100 ? -5.417 0.868 6.796 1.00 91.56 100 ASN A CA 1
ATOM 775 C C . ASN A 1 100 ? -6.545 1.663 7.459 1.00 91.56 100 ASN A C 1
ATOM 777 O O . ASN A 1 100 ? -7.705 1.250 7.392 1.00 91.56 100 ASN A O 1
ATOM 781 N N . ARG A 1 101 ? -6.226 2.833 8.028 1.00 87.06 101 ARG A N 1
ATOM 782 C CA . ARG A 1 101 ? -7.230 3.741 8.593 1.00 87.06 101 ARG A CA 1
ATOM 783 C C . ARG A 1 101 ? -8.234 4.188 7.533 1.00 87.06 101 ARG A C 1
ATOM 785 O O . ARG A 1 101 ? -9.438 4.113 7.763 1.00 87.06 101 ARG A O 1
ATOM 792 N N . MET A 1 102 ? -7.754 4.580 6.353 1.00 90.31 102 MET A N 1
ATOM 793 C CA . MET A 1 102 ? -8.625 4.979 5.244 1.00 90.31 102 MET A CA 1
ATOM 794 C C . MET A 1 102 ? -9.524 3.833 4.765 1.00 90.31 102 MET A C 1
ATOM 796 O O . MET A 1 102 ? -10.715 4.032 4.531 1.00 90.31 102 MET A O 1
ATOM 800 N N . VAL A 1 103 ? -8.975 2.623 4.629 1.00 92.00 103 VAL A N 1
ATOM 801 C CA . VAL A 1 103 ? -9.742 1.427 4.244 1.00 92.00 103 VAL A CA 1
ATOM 802 C C . VAL A 1 103 ? -10.832 1.137 5.258 1.00 92.00 103 VAL A C 1
ATOM 804 O O . VAL A 1 103 ? -11.955 0.806 4.878 1.00 92.00 103 VAL A O 1
ATOM 807 N N . ALA A 1 104 ? -10.535 1.281 6.541 1.00 85.25 104 ALA A N 1
ATOM 808 C CA . ALA A 1 104 ? -11.534 1.039 7.553 1.00 85.25 104 ALA A 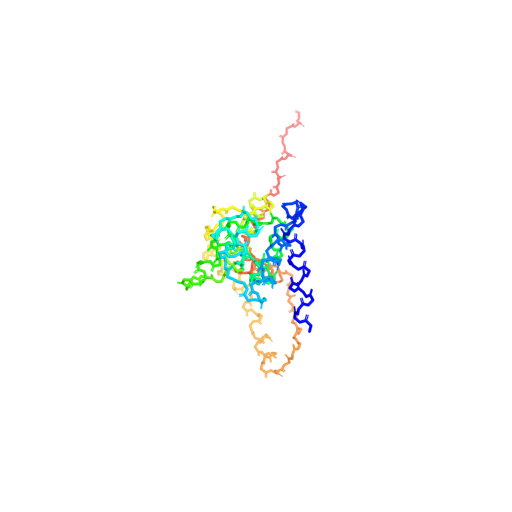CA 1
ATOM 809 C C . ALA A 1 104 ? -12.637 2.105 7.575 1.00 85.25 104 ALA A C 1
ATOM 811 O O . ALA A 1 104 ? -13.810 1.737 7.563 1.00 85.25 104 ALA A O 1
ATOM 812 N N . ASN A 1 105 ? -12.284 3.389 7.466 1.00 83.06 105 ASN A N 1
ATOM 813 C CA . ASN A 1 105 ? -13.242 4.490 7.304 1.00 83.06 105 ASN A CA 1
ATOM 814 C C . ASN A 1 105 ? -14.167 4.276 6.090 1.00 83.06 105 ASN A C 1
ATOM 816 O O . ASN A 1 105 ? -15.378 4.492 6.158 1.00 83.06 105 ASN A O 1
ATOM 820 N N . ALA A 1 106 ? -13.620 3.785 4.975 1.00 87.75 106 ALA A N 1
ATOM 821 C CA . ALA A 1 106 ? -14.411 3.455 3.797 1.00 87.75 106 ALA A CA 1
ATOM 822 C C . ALA A 1 106 ? -15.402 2.314 4.063 1.00 87.75 106 ALA A C 1
ATOM 824 O O . ALA A 1 106 ? -16.566 2.420 3.674 1.00 87.75 106 ALA A O 1
ATOM 825 N N . ARG A 1 107 ? -14.969 1.263 4.773 1.00 86.50 107 ARG A N 1
ATOM 826 C CA . ARG A 1 107 ? -15.834 0.139 5.161 1.00 86.50 107 ARG A CA 1
ATOM 827 C C . ARG A 1 107 ? -16.959 0.572 6.093 1.00 86.50 107 ARG A C 1
ATOM 829 O O . ARG A 1 107 ? -18.077 0.100 5.920 1.00 86.50 107 ARG A O 1
ATOM 836 N N . GLU A 1 108 ? -16.702 1.488 7.025 1.00 74.44 108 GLU A N 1
ATOM 837 C CA . GLU A 1 108 ? -17.764 2.071 7.860 1.00 74.44 108 GLU A CA 1
ATOM 838 C C . GLU A 1 108 ? -18.820 2.792 7.025 1.00 74.44 108 GLU A C 1
ATOM 840 O O . GLU A 1 108 ? -20.013 2.719 7.308 1.00 74.44 108 GLU A O 1
ATOM 845 N N . ALA A 1 109 ? -18.378 3.469 5.965 1.00 78.06 109 ALA A N 1
ATOM 846 C CA . ALA A 1 109 ? -19.251 4.130 5.008 1.00 78.06 109 ALA A CA 1
ATOM 847 C C . ALA A 1 109 ? -19.898 3.158 3.999 1.00 78.06 109 ALA A C 1
ATOM 849 O O . ALA A 1 109 ? -20.473 3.615 3.011 1.00 78.06 109 ALA A O 1
ATOM 850 N N . GLY A 1 110 ? -19.776 1.839 4.198 1.00 83.25 110 GLY A N 1
ATOM 851 C CA . GLY A 1 110 ? -20.331 0.812 3.312 1.00 83.25 110 GLY A CA 1
ATOM 852 C C . GLY A 1 110 ? -19.610 0.680 1.968 1.00 83.25 110 GLY A C 1
ATOM 853 O O . GLY A 1 110 ? -20.164 0.118 1.027 1.00 83.25 110 GLY A O 1
ATOM 854 N N . ARG A 1 111 ? -18.386 1.208 1.843 1.00 89.50 111 ARG A N 1
ATOM 855 C CA . ARG A 1 111 ? -17.592 1.169 0.608 1.00 89.50 111 ARG A CA 1
ATOM 856 C C . ARG A 1 111 ? -16.452 0.165 0.712 1.00 89.50 111 ARG A C 1
ATOM 858 O O . ARG A 1 111 ? -15.754 0.081 1.717 1.00 89.50 111 ARG A O 1
ATOM 865 N N . SER A 1 112 ? -16.219 -0.559 -0.378 1.00 89.25 112 SER A N 1
ATOM 866 C CA . SER A 1 112 ? -15.116 -1.519 -0.507 1.00 89.25 112 SER A CA 1
ATOM 867 C C . SER A 1 112 ? -13.753 -0.857 -0.740 1.00 89.25 112 SER A C 1
ATOM 869 O O . SER A 1 112 ? -12.725 -1.441 -0.397 1.00 89.25 112 SER A O 1
ATOM 871 N N . ARG A 1 113 ? -13.746 0.361 -1.300 1.00 94.00 113 ARG A N 1
ATOM 872 C CA . ARG A 1 113 ? -12.545 1.114 -1.676 1.00 94.00 113 ARG A CA 1
ATOM 873 C C . ARG A 1 113 ? -12.470 2.458 -0.954 1.00 94.00 113 ARG A C 1
ATOM 875 O O . ARG A 1 113 ? -13.441 3.225 -0.929 1.00 94.00 113 ARG A O 1
ATOM 882 N N . ALA A 1 114 ? -11.290 2.748 -0.419 1.00 92.81 114 ALA A N 1
ATOM 883 C CA . ALA A 1 114 ? -10.963 4.018 0.202 1.00 92.81 114 ALA A CA 1
ATOM 884 C C . ALA A 1 114 ? -10.778 5.141 -0.820 1.00 92.81 114 ALA A C 1
ATOM 886 O O . ALA A 1 114 ? -10.310 4.936 -1.939 1.00 92.81 114 ALA A O 1
ATOM 887 N N . MET A 1 115 ? -11.140 6.347 -0.403 1.00 90.81 115 MET A N 1
ATOM 888 C CA . MET A 1 115 ? -11.017 7.600 -1.142 1.00 90.81 115 MET A CA 1
ATOM 889 C C . MET A 1 115 ? -10.286 8.626 -0.276 1.00 90.81 115 MET A C 1
ATOM 891 O O . MET A 1 115 ? -10.230 8.482 0.938 1.00 90.81 115 MET A O 1
ATOM 895 N N . ARG A 1 116 ? -9.787 9.716 -0.868 1.00 86.44 116 ARG A N 1
ATOM 896 C CA . ARG A 1 116 ? -9.039 10.762 -0.139 1.00 86.44 116 ARG A CA 1
ATOM 897 C C . ARG A 1 116 ? -9.783 11.327 1.082 1.00 86.44 116 ARG A C 1
ATOM 899 O O . ARG A 1 116 ? -9.155 11.579 2.101 1.00 86.44 116 ARG A O 1
ATOM 906 N N . ARG A 1 117 ? -11.116 11.449 1.013 1.00 83.56 117 ARG A N 1
ATOM 907 C CA . ARG A 1 117 ? -11.972 11.871 2.145 1.00 83.56 117 ARG A CA 1
ATOM 908 C C . ARG A 1 117 ? -11.885 10.954 3.370 1.00 83.56 117 ARG A C 1
ATOM 910 O O . ARG A 1 117 ? -12.155 11.385 4.478 1.00 83.56 117 ARG A O 1
ATOM 917 N N . ASP A 1 118 ? -11.486 9.701 3.174 1.00 85.81 118 ASP A N 1
ATOM 918 C CA . ASP A 1 118 ? -11.335 8.722 4.250 1.00 85.81 118 ASP A CA 1
ATOM 919 C C . ASP A 1 118 ? -10.040 8.922 5.047 1.00 85.81 118 ASP A C 1
ATOM 921 O O . ASP A 1 118 ? -9.807 8.203 6.013 1.00 85.81 118 ASP A O 1
ATOM 925 N N . LEU A 1 119 ? -9.193 9.884 4.662 1.00 76.62 119 LEU A N 1
ATOM 926 C CA . LEU A 1 119 ? -8.019 10.294 5.436 1.00 76.62 119 LEU A CA 1
ATOM 927 C C . LEU A 1 119 ? -8.417 11.084 6.692 1.00 76.62 119 LEU A C 1
ATOM 929 O O . LEU A 1 119 ? -7.619 11.198 7.623 1.00 76.62 119 LEU A O 1
ATOM 933 N N . GLU A 1 120 ? -9.644 11.618 6.736 1.00 67.88 120 GLU A N 1
ATOM 934 C CA . GLU A 1 120 ? -10.132 12.355 7.896 1.00 67.88 120 GLU A CA 1
ATOM 935 C C . GLU A 1 120 ? -10.065 11.498 9.170 1.00 67.88 120 GLU A C 1
ATOM 937 O O . GLU A 1 120 ? -10.385 10.301 9.158 1.00 67.88 120 GLU A O 1
ATOM 942 N N . PRO A 1 121 ? -9.632 12.088 10.297 1.00 54.22 121 PRO A N 1
ATOM 943 C CA . PRO A 1 121 ? -9.417 11.332 11.507 1.00 54.22 121 PRO A CA 1
ATOM 944 C C . PRO A 1 121 ? -10.722 10.700 11.996 1.00 54.22 121 PRO A C 1
ATOM 946 O O . PRO A 1 121 ? -11.730 11.380 12.191 1.00 54.22 121 PRO A O 1
ATOM 949 N N . VAL A 1 122 ? -10.664 9.387 12.247 1.00 55.34 122 VAL A N 1
ATOM 950 C CA . VAL A 1 122 ? -11.654 8.640 13.037 1.00 55.34 122 VAL A CA 1
ATOM 951 C C . VAL A 1 122 ? -12.035 9.495 14.241 1.00 55.34 122 VAL A C 1
ATOM 953 O O . VAL A 1 122 ? -11.191 9.784 15.094 1.00 55.34 122 VAL A O 1
ATOM 956 N N . LYS A 1 123 ? -13.297 9.929 14.299 1.00 58.53 123 LYS A N 1
ATOM 957 C CA . LYS A 1 123 ? -13.823 10.625 15.473 1.00 58.53 123 LYS A CA 1
ATOM 958 C C . LYS A 1 123 ? -13.777 9.637 16.629 1.00 58.53 123 LYS A C 1
ATOM 960 O O . LYS A 1 123 ? -14.558 8.685 16.639 1.00 58.53 123 LYS A O 1
ATOM 965 N N . LEU A 1 124 ? -12.857 9.863 17.567 1.00 62.31 124 LEU A N 1
ATOM 966 C CA . LEU A 1 124 ? -12.778 9.086 18.798 1.00 62.31 124 LEU A CA 1
ATOM 967 C C . LEU A 1 124 ? -14.164 9.035 19.461 1.00 62.31 124 LEU A C 1
ATOM 969 O O . LEU A 1 124 ? -14.930 10.006 19.358 1.00 62.31 124 LEU A O 1
ATOM 973 N N . PRO A 1 125 ? -14.503 7.926 20.145 1.00 67.75 125 PRO A N 1
ATOM 974 C CA . PRO A 1 125 ? -15.691 7.894 20.979 1.00 67.75 125 PRO A CA 1
ATOM 975 C C . PRO A 1 125 ? -15.665 9.091 21.929 1.00 67.75 125 PRO A C 1
ATOM 977 O O . PRO A 1 125 ? -14.603 9.515 22.388 1.00 67.75 125 PRO A O 1
ATOM 980 N N . ASN A 1 126 ? -16.832 9.664 22.218 1.00 77.88 126 ASN A N 1
ATOM 981 C CA . ASN A 1 126 ? -16.878 10.796 23.134 1.00 77.88 126 ASN A CA 1
ATOM 982 C C . ASN A 1 126 ? -16.305 10.396 24.511 1.00 77.88 126 ASN A C 1
ATOM 984 O O . ASN A 1 126 ? -16.291 9.220 24.886 1.00 77.88 126 ASN A O 1
ATOM 988 N N . ARG A 1 127 ? -15.852 11.391 25.284 1.00 79.88 127 ARG A N 1
ATOM 989 C CA . ARG A 1 127 ? -15.207 11.185 26.593 1.00 79.88 127 ARG A CA 1
ATOM 990 C C . ARG A 1 127 ? -16.004 10.251 27.512 1.00 79.88 127 ARG A C 1
ATOM 992 O O . ARG A 1 127 ? -15.415 9.437 28.210 1.00 79.88 127 ARG A O 1
ATOM 999 N N . ARG A 1 128 ? -17.338 10.334 27.490 1.00 81.12 128 ARG A N 1
ATOM 1000 C CA . ARG A 1 128 ? -18.217 9.496 28.319 1.00 81.12 128 ARG A CA 1
ATOM 1001 C C . ARG A 1 128 ? -18.151 8.021 27.921 1.00 81.12 128 ARG A C 1
ATOM 1003 O O . ARG A 1 128 ? -18.069 7.165 28.795 1.00 81.12 128 ARG A O 1
ATOM 1010 N N . THR A 1 129 ? -18.162 7.727 26.622 1.00 78.62 129 THR A N 1
ATOM 1011 C CA . THR A 1 129 ? -18.001 6.362 26.108 1.00 78.62 129 THR A CA 1
ATOM 1012 C C . THR A 1 129 ? -16.621 5.805 26.444 1.00 78.62 129 THR A C 1
ATOM 1014 O O . THR A 1 129 ? -16.538 4.669 26.894 1.00 78.62 129 THR A O 1
ATOM 1017 N N . LEU A 1 130 ? -15.559 6.608 26.315 1.00 79.50 130 LEU A N 1
ATOM 1018 C CA . LEU A 1 130 ? -14.204 6.183 26.688 1.00 79.50 130 LEU A CA 1
ATOM 1019 C C . LEU A 1 130 ? -14.083 5.861 28.181 1.00 79.50 130 LEU A C 1
ATOM 1021 O O . LEU A 1 130 ? -13.537 4.821 28.530 1.00 79.50 130 LEU A O 1
ATOM 1025 N N . ILE A 1 131 ? -14.633 6.711 29.055 1.00 84.00 131 ILE A N 1
ATOM 1026 C CA . ILE A 1 131 ? -14.638 6.456 30.503 1.00 84.00 131 ILE A CA 1
ATOM 1027 C C . ILE A 1 131 ? -15.372 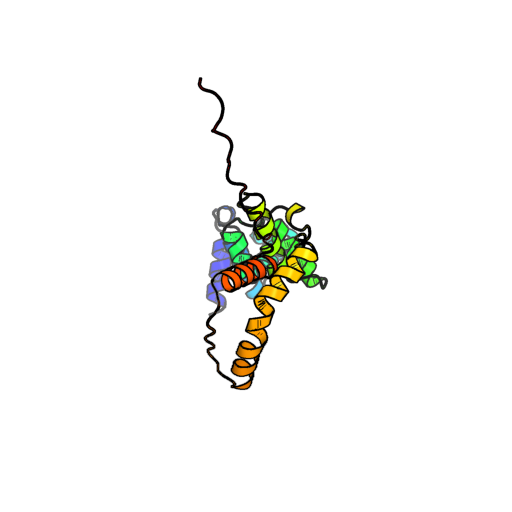5.147 30.806 1.00 84.00 131 ILE A C 1
ATOM 1029 O O . ILE A 1 131 ? -14.832 4.314 31.516 1.00 84.00 131 ILE A O 1
ATOM 1033 N N . SER A 1 132 ? -16.551 4.926 30.216 1.00 83.19 132 SER A N 1
ATOM 1034 C CA . SER A 1 132 ? -17.310 3.682 30.410 1.00 83.19 132 SER A CA 1
ATOM 1035 C C . SER A 1 132 ? -16.538 2.439 29.965 1.00 83.19 132 SER A C 1
ATOM 1037 O O . SER A 1 132 ? -16.561 1.436 30.671 1.00 83.19 132 SER A O 1
ATOM 1039 N N . MET A 1 133 ? -15.858 2.497 28.818 1.00 82.25 133 MET A N 1
ATOM 1040 C CA . MET A 1 133 ? -15.031 1.389 28.335 1.00 82.25 133 MET A CA 1
ATOM 1041 C C . MET A 1 133 ? -13.856 1.116 29.274 1.00 82.25 133 MET A C 1
ATOM 1043 O O . MET A 1 133 ? -13.592 -0.036 29.601 1.00 82.25 133 MET A O 1
ATOM 1047 N N . LEU A 1 134 ? -13.175 2.170 29.732 1.00 84.69 134 LEU A N 1
ATOM 1048 C CA . LEU A 1 134 ? -12.072 2.047 30.681 1.00 84.69 134 LEU A CA 1
ATOM 1049 C C . LEU A 1 134 ? -12.546 1.438 31.998 1.00 84.69 134 LEU A C 1
ATOM 1051 O O . LEU A 1 134 ? -11.913 0.507 32.474 1.00 84.69 134 LEU A O 1
ATOM 1055 N N . THR A 1 135 ? -13.678 1.892 32.543 1.00 88.25 135 THR A N 1
ATOM 1056 C CA . THR A 1 135 ? -14.251 1.340 33.779 1.00 88.25 135 THR A CA 1
ATOM 1057 C C . THR A 1 135 ? -14.541 -0.156 33.665 1.00 88.25 135 THR A C 1
ATOM 1059 O O . THR A 1 135 ? -14.234 -0.894 34.596 1.00 88.25 135 THR A O 1
ATOM 1062 N N . GLU A 1 136 ? -15.071 -0.614 32.527 1.00 88.12 136 GLU A N 1
ATOM 1063 C CA . GLU A 1 136 ? -15.364 -2.035 32.292 1.00 88.12 136 GLU A CA 1
ATOM 1064 C C . GLU A 1 136 ? -14.087 -2.897 32.246 1.00 88.12 136 GLU A C 1
ATOM 1066 O O . GLU A 1 136 ? -14.097 -4.058 32.661 1.00 88.12 136 GLU A O 1
ATOM 1071 N N . LEU A 1 137 ? -12.977 -2.331 31.755 1.00 88.25 137 LEU A N 1
ATOM 1072 C CA . LEU A 1 137 ? -11.692 -3.023 31.619 1.00 88.25 137 LEU A CA 1
ATOM 1073 C C . LEU A 1 137 ? -10.761 -2.861 32.821 1.00 88.25 137 LEU A C 1
ATOM 1075 O O . LEU A 1 137 ? -9.831 -3.653 32.957 1.00 88.25 137 LEU A O 1
ATOM 1079 N N . THR A 1 138 ? -11.006 -1.897 33.714 1.00 88.62 138 THR A N 1
ATOM 1080 C CA . THR A 1 138 ? -10.217 -1.695 34.940 1.00 88.62 138 THR A CA 1
ATOM 1081 C C . THR A 1 138 ? -9.967 -2.992 35.723 1.00 88.62 138 THR A C 1
ATOM 1083 O O . THR A 1 138 ? -8.823 -3.198 36.135 1.00 88.62 138 THR A O 1
ATOM 1086 N N . PRO A 1 139 ? -10.949 -3.904 35.900 1.00 89.12 139 PRO A N 1
ATOM 1087 C CA . PRO A 1 139 ? -10.733 -5.146 36.642 1.00 89.12 139 PRO A CA 1
ATOM 1088 C C . PRO A 1 139 ? -9.709 -6.092 36.001 1.00 89.12 139 PRO A C 1
ATOM 1090 O O . PRO A 1 139 ? -9.119 -6.905 36.702 1.00 89.12 139 PRO A O 1
ATOM 1093 N N . LEU A 1 140 ? -9.461 -5.980 34.691 1.00 85.94 140 LEU A N 1
ATOM 1094 C CA . LEU A 1 140 ? -8.479 -6.812 33.990 1.00 85.94 140 LEU A CA 1
ATOM 1095 C C . LEU A 1 140 ? -7.036 -6.353 34.218 1.00 85.94 140 LEU A C 1
ATOM 1097 O O . LEU A 1 140 ? -6.105 -7.087 33.908 1.00 85.94 140 LEU A O 1
ATOM 1101 N N . ARG A 1 141 ? -6.820 -5.156 34.775 1.00 86.44 141 ARG A N 1
ATOM 1102 C CA . ARG A 1 141 ? -5.474 -4.597 34.936 1.00 86.44 141 ARG A CA 1
ATOM 1103 C C . ARG A 1 141 ? -4.586 -5.440 35.852 1.00 86.44 141 ARG A C 1
ATOM 1105 O O . ARG A 1 141 ? -3.434 -5.669 35.512 1.00 86.44 141 ARG A O 1
ATOM 1112 N N . ALA A 1 142 ? -5.112 -5.866 36.998 1.00 84.81 142 ALA A N 1
ATOM 1113 C CA . ALA A 1 142 ? -4.364 -6.661 37.967 1.00 84.81 142 ALA A CA 1
ATOM 1114 C C . ALA A 1 142 ? -3.954 -8.044 37.421 1.00 84.81 142 ALA A C 1
ATOM 1116 O O . ALA A 1 142 ? -2.759 -8.321 37.435 1.00 84.81 142 ALA A O 1
ATOM 1117 N N . PRO A 1 143 ? -4.862 -8.866 36.852 1.00 85.06 143 PRO A N 1
ATOM 1118 C CA . PRO A 1 143 ? -4.470 -10.168 36.310 1.00 85.06 143 PRO A CA 1
ATOM 1119 C C . PRO A 1 143 ? -3.529 -10.061 35.101 1.00 85.06 143 PRO A C 1
ATOM 1121 O O . PRO A 1 143 ? -2.658 -10.908 34.943 1.00 85.06 143 PRO A O 1
ATOM 1124 N N . ILE A 1 144 ? -3.654 -9.015 34.268 1.00 85.31 144 ILE A N 1
ATOM 1125 C CA . ILE A 1 144 ? -2.688 -8.764 33.183 1.00 85.31 144 ILE A CA 1
ATOM 1126 C C . ILE A 1 144 ? -1.303 -8.448 33.759 1.00 85.31 144 ILE A C 1
ATOM 1128 O O . ILE A 1 144 ? -0.312 -8.993 33.285 1.00 85.31 144 ILE A O 1
ATOM 1132 N N . ALA A 1 145 ? -1.224 -7.564 34.758 1.00 85.12 145 ALA A N 1
ATOM 1133 C CA . ALA A 1 145 ? 0.050 -7.176 35.361 1.00 85.12 145 ALA A CA 1
ATOM 1134 C C . ALA A 1 145 ? 0.751 -8.372 36.021 1.00 85.12 145 ALA A C 1
ATOM 1136 O O . ALA A 1 145 ? 1.929 -8.591 35.778 1.00 85.12 145 ALA A O 1
ATOM 1137 N N . GLU A 1 146 ? 0.007 -9.189 36.767 1.00 84.75 146 GLU A N 1
ATOM 1138 C CA . GLU A 1 146 ? 0.542 -10.379 37.435 1.00 84.75 146 GLU A CA 1
ATOM 1139 C C . GLU A 1 146 ? 1.097 -11.412 36.439 1.00 84.75 146 GLU A C 1
ATOM 1141 O O . GLU A 1 146 ? 2.161 -11.983 36.665 1.00 84.75 146 GLU A O 1
ATOM 1146 N N . GLN A 1 147 ? 0.426 -11.617 35.300 1.00 82.50 147 GLN A N 1
ATOM 1147 C CA . GLN A 1 147 ? 0.924 -12.520 34.256 1.00 82.50 147 GLN A CA 1
ATOM 1148 C C . GLN A 1 147 ? 2.124 -11.953 33.485 1.00 82.50 147 GLN A C 1
ATOM 1150 O O . GLN A 1 147 ? 3.020 -12.713 33.117 1.00 82.50 147 GLN A O 1
ATOM 1155 N N . LEU A 1 148 ? 2.172 -10.633 33.269 1.00 84.19 148 LEU A N 1
ATOM 1156 C CA . LEU A 1 148 ? 3.334 -9.973 32.668 1.00 84.19 148 LEU A CA 1
ATOM 1157 C C . LEU A 1 148 ? 4.565 -10.073 33.577 1.00 84.19 148 LEU A C 1
ATOM 1159 O O . LEU A 1 148 ? 5.653 -10.378 33.091 1.00 84.19 148 LEU A O 1
ATOM 1163 N N . ASP A 1 149 ? 4.386 -9.877 34.884 1.00 84.94 149 ASP A N 1
ATOM 1164 C CA . ASP A 1 149 ? 5.461 -9.994 35.875 1.00 84.94 149 ASP A CA 1
ATOM 1165 C C . ASP A 1 149 ? 5.960 -11.444 36.011 1.00 84.94 149 ASP A C 1
ATOM 1167 O O . ASP A 1 149 ? 7.139 -11.677 36.280 1.00 84.94 149 ASP A O 1
ATOM 1171 N N . ALA A 1 150 ? 5.092 -12.429 35.758 1.00 83.00 150 ALA A N 1
ATOM 1172 C CA . ALA A 1 150 ? 5.451 -13.847 35.720 1.00 83.00 150 ALA A CA 1
ATOM 1173 C C . ALA A 1 150 ? 6.266 -14.257 34.474 1.00 83.00 150 ALA A C 1
ATOM 1175 O O . ALA A 1 150 ? 6.732 -15.396 34.408 1.00 83.00 150 ALA A O 1
ATOM 1176 N N . GLY A 1 151 ? 6.451 -13.362 33.494 1.00 78.81 151 GLY A N 1
ATOM 1177 C CA . GLY A 1 151 ? 7.321 -13.585 32.334 1.00 78.81 151 GLY A CA 1
ATOM 1178 C C . GLY A 1 151 ? 6.856 -14.697 31.388 1.00 78.81 151 GLY A C 1
ATOM 1179 O O . GLY A 1 151 ? 7.686 -15.360 30.771 1.00 78.81 151 GLY A O 1
ATOM 1180 N N . GLN A 1 152 ? 5.547 -14.944 31.299 1.00 73.50 152 GLN A N 1
ATOM 1181 C CA . GLN A 1 152 ? 4.995 -15.984 30.429 1.00 73.50 152 GLN A CA 1
ATOM 1182 C C . GLN A 1 152 ? 4.843 -15.487 28.983 1.00 73.50 152 GLN A C 1
ATOM 1184 O O . GLN A 1 152 ? 4.235 -14.445 28.743 1.00 73.50 152 GLN A O 1
ATOM 1189 N N . ASP A 1 153 ? 5.347 -16.264 28.017 1.00 67.75 153 ASP A N 1
ATOM 1190 C CA . ASP A 1 153 ? 5.214 -15.971 26.577 1.00 67.75 153 ASP A CA 1
ATOM 1191 C C . ASP A 1 153 ? 3.769 -16.138 26.065 1.00 67.75 153 ASP A C 1
ATOM 1193 O O . ASP A 1 153 ? 3.360 -15.476 25.109 1.00 67.75 153 ASP A O 1
ATOM 1197 N N . GLU A 1 154 ? 2.972 -16.987 26.720 1.00 73.50 154 GLU A N 1
ATOM 1198 C CA . GLU A 1 154 ? 1.542 -17.151 26.453 1.00 73.50 154 GLU A CA 1
ATOM 1199 C C . GLU A 1 154 ? 0.719 -16.826 27.700 1.00 73.50 154 GLU A C 1
ATOM 1201 O O . GLU A 1 154 ? 0.909 -17.408 28.766 1.00 73.50 154 GLU A O 1
ATOM 1206 N N . MET A 1 155 ? -0.233 -15.904 27.546 1.00 79.00 155 MET A N 1
ATOM 1207 C CA . MET A 1 155 ? -1.118 -15.440 28.613 1.00 79.00 155 MET A CA 1
ATOM 1208 C C . MET A 1 155 ? -2.558 -15.845 28.317 1.00 79.00 155 MET A C 1
ATOM 1210 O O . MET A 1 155 ? -3.086 -15.571 27.235 1.00 79.00 155 MET A O 1
ATOM 1214 N N . SER A 1 156 ? -3.222 -16.456 29.300 1.00 78.81 156 SER A N 1
ATOM 1215 C CA . SER A 1 156 ? -4.656 -16.737 29.235 1.00 78.81 156 SER A CA 1
ATOM 1216 C C . SER A 1 156 ? -5.373 -16.007 30.364 1.00 78.81 156 SER A C 1
ATOM 1218 O O . SER A 1 156 ? -5.073 -16.192 31.544 1.00 78.81 156 SER A O 1
ATOM 1220 N N . ILE A 1 157 ? -6.317 -15.142 29.996 1.00 82.31 157 ILE A N 1
ATOM 1221 C CA . ILE A 1 157 ? -7.085 -14.336 30.944 1.00 82.31 157 ILE A CA 1
ATOM 1222 C C . ILE A 1 157 ? -8.557 -14.609 30.699 1.00 82.31 157 ILE A C 1
ATOM 1224 O O . ILE A 1 157 ? -9.071 -14.429 29.594 1.00 82.31 157 ILE A O 1
ATOM 1228 N N . SER A 1 158 ? -9.243 -15.037 31.753 1.00 84.88 158 SER A N 1
ATOM 1229 C CA . SER A 1 158 ? -10.692 -15.186 31.722 1.00 84.88 158 SER A CA 1
ATOM 1230 C C . SER A 1 158 ? -11.333 -13.805 31.784 1.00 84.88 158 SER A C 1
ATOM 1232 O O . SER A 1 158 ? -11.182 -13.084 32.767 1.00 84.88 158 SER A O 1
ATOM 1234 N N . ILE A 1 159 ? -12.049 -13.436 30.726 1.00 88.69 159 ILE A N 1
ATOM 1235 C CA . ILE A 1 159 ? -12.763 -12.162 30.625 1.00 88.69 159 ILE A CA 1
ATOM 1236 C C . ILE A 1 159 ? -14.268 -12.406 30.555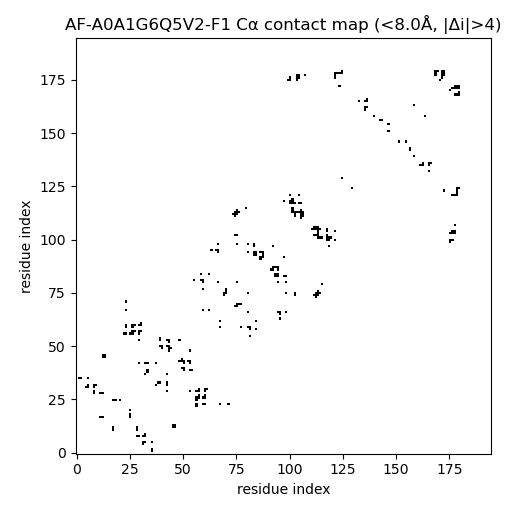 1.00 88.69 159 ILE A C 1
ATOM 1238 O O . ILE A 1 159 ? -14.727 -13.418 30.019 1.00 88.69 159 ILE A O 1
ATOM 1242 N N . SER A 1 160 ? -15.058 -11.459 31.056 1.00 87.44 160 SER A N 1
ATOM 1243 C CA . SER A 1 160 ? -16.508 -11.504 30.879 1.00 87.44 160 SER A CA 1
ATOM 1244 C C . SER A 1 160 ? -16.898 -11.230 29.419 1.00 87.44 160 SER A C 1
ATOM 1246 O O . SER A 1 160 ? -16.156 -10.618 28.644 1.00 87.44 160 SER A O 1
ATOM 1248 N N . GLN A 1 161 ? -18.116 -11.616 29.028 1.00 81.81 161 GLN A N 1
ATOM 1249 C CA . GLN A 1 161 ? -18.619 -11.326 27.682 1.00 81.81 161 GLN A CA 1
ATOM 1250 C C . GLN A 1 161 ? -18.719 -9.811 27.407 1.00 81.81 161 GLN A C 1
ATOM 1252 O O . GLN A 1 161 ? -18.528 -9.376 26.269 1.00 81.81 161 GLN A O 1
ATOM 1257 N N . SER A 1 162 ? -19.014 -8.992 28.425 1.00 78.69 162 SER A N 1
ATOM 1258 C CA . SER A 1 162 ? -19.054 -7.530 28.287 1.00 78.69 162 SER A CA 1
ATOM 1259 C C . SER A 1 162 ? -17.656 -6.950 28.073 1.00 78.69 162 SER A C 1
ATOM 1261 O O . SER A 1 162 ? -17.467 -6.154 27.153 1.00 78.69 162 SER A O 1
ATOM 1263 N N . GLN A 1 163 ? -16.664 -7.425 28.825 1.00 84.31 163 GLN A N 1
ATOM 1264 C CA . GLN A 1 163 ? -15.260 -7.045 28.669 1.00 84.31 163 GLN A CA 1
AT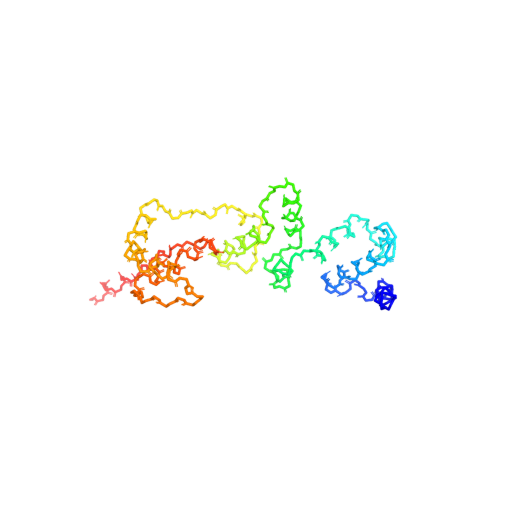OM 1265 C C . GLN A 1 163 ? -14.704 -7.453 27.306 1.00 84.31 163 GLN A C 1
ATOM 1267 O O . GLN A 1 163 ? -14.078 -6.636 26.634 1.00 84.31 163 GLN A O 1
ATOM 1272 N N . GLY A 1 164 ? -15.010 -8.669 26.842 1.00 83.75 164 GLY A N 1
ATOM 1273 C CA . GLY A 1 164 ? -14.642 -9.124 25.500 1.00 83.75 164 GLY A CA 1
ATOM 1274 C C . GLY A 1 164 ? -15.209 -8.224 24.404 1.00 83.75 164 GLY A C 1
ATOM 1275 O O . GLY A 1 164 ? -14.493 -7.844 23.480 1.00 83.75 164 GLY A O 1
ATOM 1276 N N . ARG A 1 165 ? -16.467 -7.785 24.533 1.00 79.88 165 ARG A N 1
ATOM 1277 C CA . ARG A 1 165 ? -17.069 -6.825 23.590 1.00 79.88 165 ARG A CA 1
ATOM 1278 C C . ARG A 1 165 ? -16.376 -5.463 23.622 1.00 79.88 165 ARG A C 1
ATOM 1280 O O . ARG A 1 165 ? -16.192 -4.865 22.564 1.00 79.88 165 ARG A O 1
ATOM 1287 N N . VAL A 1 166 ? -15.994 -4.968 24.800 1.00 82.75 166 VAL A N 1
ATOM 1288 C CA . VAL A 1 166 ? -15.274 -3.691 24.932 1.00 82.75 166 VAL A CA 1
ATOM 1289 C C . VAL A 1 166 ? -13.863 -3.786 24.355 1.00 82.75 166 VAL A C 1
ATOM 1291 O O . VAL A 1 166 ? -13.465 -2.886 23.622 1.00 82.75 166 VAL A O 1
ATOM 1294 N N . LEU A 1 167 ? -13.137 -4.880 24.603 1.00 83.50 167 LEU A N 1
ATOM 1295 C CA . LEU A 1 167 ? -11.818 -5.133 24.017 1.00 83.50 167 LEU A CA 1
ATOM 1296 C C . LEU A 1 167 ? -11.888 -5.190 22.496 1.00 83.50 167 LEU A C 1
ATOM 1298 O O . LEU A 1 167 ? -11.144 -4.474 21.834 1.00 83.50 167 LEU A O 1
ATOM 1302 N N . VAL A 1 168 ? -12.829 -5.958 21.938 1.00 78.94 168 VAL A N 1
ATOM 1303 C CA . VAL A 1 168 ? -13.053 -5.984 20.487 1.00 78.94 168 VAL A CA 1
ATOM 1304 C C . VAL A 1 168 ? -13.372 -4.586 19.980 1.00 78.94 168 VAL A C 1
ATOM 1306 O O . VAL A 1 168 ? -12.772 -4.170 19.002 1.00 78.94 168 VAL A O 1
ATOM 1309 N N . SER A 1 169 ? -14.235 -3.826 20.664 1.00 72.19 169 SER A N 1
ATOM 1310 C CA . SER A 1 169 ? -14.568 -2.455 20.266 1.00 72.19 169 SER A CA 1
ATOM 1311 C C . SER A 1 169 ? -13.377 -1.495 20.340 1.00 72.19 169 SER A C 1
ATOM 1313 O O . SER A 1 169 ? -13.306 -0.580 19.527 1.00 72.19 169 SER A O 1
ATOM 1315 N N . LEU A 1 170 ? -12.470 -1.650 21.304 1.00 75.25 170 LEU A N 1
ATOM 1316 C CA . LEU A 1 170 ? -11.269 -0.824 21.419 1.00 75.25 170 LEU A CA 1
ATOM 1317 C C . LEU A 1 170 ? -10.223 -1.216 20.386 1.00 75.25 170 LEU A C 1
ATOM 1319 O O . LEU A 1 170 ? -9.641 -0.329 19.779 1.00 75.25 170 LEU A O 1
ATOM 1323 N N . LEU A 1 171 ? -10.021 -2.507 20.131 1.00 71.25 171 LEU A N 1
ATOM 1324 C CA . LEU A 1 171 ? -9.184 -2.981 19.027 1.00 71.25 171 LEU A CA 1
ATOM 1325 C C . LEU A 1 171 ? -9.752 -2.498 17.691 1.00 71.25 171 LEU A C 1
ATOM 1327 O O . LEU A 1 171 ? -9.020 -2.018 16.834 1.00 71.25 171 LEU A O 1
ATOM 1331 N N . ASP A 1 172 ? -11.071 -2.523 17.555 1.00 66.06 172 ASP A N 1
ATOM 1332 C CA . ASP A 1 172 ? -11.794 -1.968 16.425 1.00 66.06 172 ASP A CA 1
ATOM 1333 C C . ASP A 1 172 ? -11.543 -0.455 16.295 1.00 66.06 172 ASP A C 1
ATOM 1335 O O . ASP A 1 172 ? -11.268 -0.015 15.191 1.00 66.06 172 ASP A O 1
ATOM 1339 N N . VAL A 1 173 ? -11.537 0.339 17.374 1.00 65.19 173 VAL A N 1
ATOM 1340 C CA . VAL A 1 173 ? -11.217 1.787 17.339 1.00 65.19 173 VAL A CA 1
ATOM 1341 C C . VAL A 1 173 ? -9.727 2.058 17.079 1.00 65.19 173 VAL A C 1
ATOM 1343 O O . VAL A 1 173 ? -9.390 2.952 16.305 1.00 65.19 173 VAL A O 1
ATOM 1346 N N . VAL A 1 174 ? -8.830 1.320 17.735 1.00 63.38 174 VAL A N 1
ATOM 1347 C CA . VAL A 1 174 ? -7.382 1.590 17.792 1.00 63.38 174 VAL A CA 1
ATOM 1348 C C . VAL A 1 174 ? -6.646 0.990 16.596 1.00 63.38 174 VAL A C 1
ATOM 1350 O O . VAL A 1 174 ? -5.815 1.665 15.995 1.00 63.38 174 VAL A O 1
ATOM 1353 N N . LEU A 1 175 ? -6.958 -0.253 16.224 1.00 55.34 175 LEU A N 1
ATOM 1354 C CA . LEU A 1 175 ? -6.323 -0.958 15.104 1.00 55.34 175 LEU A CA 1
ATOM 1355 C C . LEU A 1 175 ? -7.098 -0.782 13.796 1.00 55.34 175 LEU A C 1
ATOM 1357 O O . LEU A 1 175 ? -6.502 -0.808 12.720 1.00 55.34 175 LEU A O 1
ATOM 1361 N N . ILE A 1 176 ? -8.423 -0.625 13.880 1.00 52.88 176 ILE A N 1
ATOM 1362 C CA . ILE A 1 176 ? -9.319 -0.638 12.716 1.00 52.88 176 ILE A CA 1
ATOM 1363 C C . ILE A 1 176 ? -10.092 0.687 12.585 1.00 52.88 176 ILE A C 1
ATOM 1365 O O . ILE A 1 176 ? -10.843 0.845 11.646 1.00 52.88 176 ILE A O 1
ATOM 1369 N N . GLY A 1 177 ? -9.949 1.682 13.465 1.00 49.03 177 GLY A N 1
ATOM 1370 C CA . GLY A 1 177 ? -10.691 2.946 13.339 1.00 49.03 177 GLY A CA 1
ATOM 1371 C C . GLY A 1 177 ? -12.229 2.855 13.351 1.00 49.03 177 GLY A C 1
ATOM 1372 O O . GLY A 1 177 ? -12.885 3.833 13.005 1.00 49.03 177 GLY A O 1
ATOM 1373 N N . LYS A 1 178 ? -12.831 1.724 13.728 1.00 46.03 178 LYS A N 1
ATOM 1374 C CA . LYS A 1 178 ? -14.286 1.552 13.777 1.00 46.03 178 LYS A CA 1
ATOM 1375 C C . LYS A 1 178 ? -14.908 2.297 14.960 1.00 46.03 178 LYS A C 1
ATOM 1377 O O . LYS A 1 178 ? -14.390 2.263 16.073 1.00 46.03 178 LYS A O 1
ATOM 1382 N N . ARG A 1 179 ? -16.080 2.899 14.775 1.00 47.59 179 ARG A N 1
ATOM 1383 C CA . ARG A 1 179 ? -16.898 3.473 15.847 1.00 47.59 179 ARG A CA 1
ATOM 1384 C C . ARG A 1 179 ? -17.521 2.369 16.707 1.00 47.59 179 ARG A C 1
ATOM 1386 O O . ARG A 1 179 ? -18.064 1.410 16.158 1.00 47.59 179 ARG A O 1
ATOM 1393 N N . PRO A 1 180 ? -17.575 2.534 18.043 1.00 46.78 180 PRO A N 1
ATOM 1394 C CA . PRO A 1 180 ? -18.382 1.659 18.881 1.00 46.78 180 PRO A CA 1
ATOM 1395 C C . PRO A 1 180 ? -19.841 1.745 18.445 1.00 46.78 180 PRO A C 1
ATOM 1397 O O . PRO A 1 180 ? -20.437 2.827 18.418 1.00 46.78 180 PRO A O 1
ATOM 1400 N N . GLY A 1 181 ? -20.395 0.594 18.067 1.00 48.06 181 GLY A N 1
ATOM 1401 C CA . GLY A 1 181 ? -21.730 0.485 17.500 1.00 48.06 181 GLY A CA 1
ATOM 1402 C C . GLY A 1 181 ? -22.778 1.152 18.388 1.00 48.06 181 GLY A C 1
ATOM 1403 O O . GLY A 1 181 ? -22.995 0.757 19.535 1.00 48.06 181 GLY A O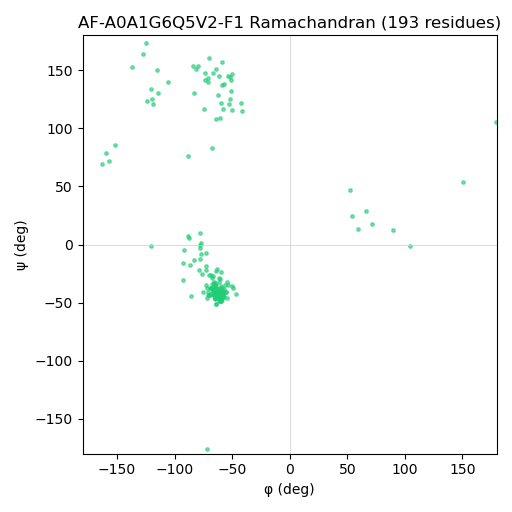 1
ATOM 1404 N N . LYS A 1 182 ? -23.488 2.144 17.836 1.00 40.06 182 LYS A N 1
ATOM 1405 C CA . LYS A 1 182 ? -24.818 2.491 18.342 1.00 40.06 182 LYS A CA 1
ATOM 1406 C C . LYS A 1 182 ? -25.648 1.218 18.229 1.00 40.06 182 LYS A C 1
ATOM 1408 O O . LYS A 1 182 ? -25.858 0.740 17.118 1.00 40.06 182 LYS A O 1
ATOM 1413 N N . LYS A 1 183 ? -26.104 0.681 19.366 1.00 38.75 183 LYS A N 1
ATOM 1414 C CA . LYS A 1 183 ? -27.122 -0.375 19.400 1.00 38.75 183 LYS A CA 1
ATOM 1415 C C . LYS A 1 183 ? -28.198 -0.017 18.375 1.00 38.75 183 LYS A C 1
ATOM 1417 O O . LYS A 1 183 ? -28.764 1.078 18.456 1.00 38.75 183 LYS A O 1
ATOM 1422 N N . ALA A 1 184 ? -28.428 -0.908 17.411 1.00 40.31 184 ALA A N 1
ATOM 1423 C CA . ALA A 1 184 ? -29.577 -0.825 16.529 1.00 40.31 184 ALA A CA 1
ATOM 1424 C C . ALA A 1 184 ? -30.800 -0.647 17.432 1.00 40.31 184 ALA A C 1
ATOM 1426 O O . ALA A 1 184 ? -31.067 -1.489 18.292 1.00 40.31 184 ALA A O 1
ATOM 1427 N N . ARG A 1 185 ? -31.472 0.504 17.328 1.00 37.84 185 ARG A N 1
ATOM 1428 C CA . ARG A 1 185 ? -32.766 0.685 17.976 1.00 37.84 185 ARG A CA 1
ATOM 1429 C C . ARG A 1 185 ? -33.669 -0.373 17.359 1.00 37.84 185 ARG A C 1
ATOM 1431 O O . ARG A 1 185 ? -33.980 -0.278 16.176 1.00 37.84 185 ARG A O 1
ATOM 1438 N N . SER A 1 186 ? -34.015 -1.386 18.148 1.00 41.00 186 SER A N 1
ATOM 1439 C CA . SER A 1 186 ? -35.076 -2.319 17.810 1.00 41.00 186 SER A CA 1
ATOM 1440 C C . SER A 1 186 ? -36.315 -1.502 17.462 1.00 41.00 186 SER A C 1
ATOM 1442 O O . SER A 1 186 ? -36.735 -0.616 18.213 1.00 41.00 186 SER A O 1
ATOM 1444 N N . SER A 1 187 ? -36.853 -1.746 16.275 1.00 42.91 187 SER A N 1
ATOM 1445 C CA . SER A 1 187 ? -38.111 -1.184 15.814 1.00 42.91 187 SER A CA 1
ATOM 1446 C C . SER A 1 187 ? -39.248 -1.776 16.645 1.00 42.91 187 SER A C 1
ATOM 1448 O O . SER A 1 187 ? -39.885 -2.746 16.256 1.00 42.91 187 SER A O 1
ATOM 1450 N N . ALA A 1 188 ? -39.496 -1.20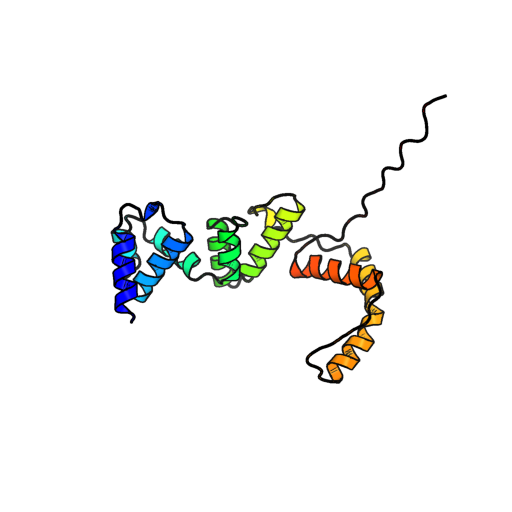0 17.819 1.00 45.69 188 ALA A N 1
ATOM 1451 C CA . ALA A 1 188 ? -40.752 -1.355 18.536 1.00 45.69 188 ALA A CA 1
ATOM 1452 C C . ALA A 1 188 ? -41.715 -0.259 18.056 1.00 45.69 188 ALA A C 1
ATOM 1454 O O . ALA A 1 188 ? -41.902 0.766 18.710 1.00 45.69 188 ALA A O 1
ATOM 1455 N N . ARG A 1 189 ? -42.270 -0.449 16.860 1.00 45.34 189 ARG A N 1
ATOM 1456 C CA . ARG A 1 189 ? -43.472 0.232 16.368 1.00 45.34 189 ARG A CA 1
ATOM 1457 C C . ARG A 1 189 ? -44.126 -0.714 15.375 1.00 45.34 189 ARG A C 1
ATOM 1459 O O . ARG A 1 189 ? -43.808 -0.636 14.207 1.00 45.34 189 ARG A O 1
ATOM 1466 N N . ASP A 1 190 ? -44.943 -1.618 15.900 1.00 45.12 190 ASP A N 1
ATOM 1467 C CA . ASP A 1 190 ? -46.086 -2.245 15.225 1.00 45.12 190 ASP A CA 1
ATOM 1468 C C . ASP A 1 190 ? -46.958 -2.877 16.317 1.00 45.12 190 ASP A C 1
ATOM 1470 O O . ASP A 1 190 ? -46.990 -4.081 16.540 1.00 45.12 190 ASP A O 1
ATOM 1474 N N . ALA A 1 191 ? -47.585 -2.007 17.108 1.00 49.28 191 ALA A N 1
ATOM 1475 C CA . ALA A 1 191 ? -48.652 -2.358 18.039 1.00 49.28 191 ALA A CA 1
ATOM 1476 C C . ALA A 1 191 ? -49.485 -1.099 18.310 1.00 49.28 191 ALA A C 1
ATOM 1478 O O . ALA A 1 191 ? -49.357 -0.476 19.363 1.00 49.28 191 ALA A O 1
ATOM 1479 N N . LYS A 1 192 ? -50.262 -0.670 17.308 1.00 47.12 192 LYS A N 1
ATOM 1480 C CA . LYS A 1 192 ? -51.499 0.121 17.456 1.00 47.12 192 LYS A CA 1
ATOM 1481 C C . LYS A 1 192 ? -52.070 0.431 16.074 1.00 47.12 192 LYS A C 1
ATOM 1483 O O . LYS A 1 192 ? -51.548 1.301 15.386 1.00 47.12 192 LYS A O 1
ATOM 1488 N N . GLY A 1 193 ? -53.147 -0.258 15.701 1.00 44.56 193 GLY A N 1
ATOM 1489 C CA . GLY A 1 193 ? -53.942 0.109 14.528 1.00 44.56 193 GLY A CA 1
ATOM 1490 C C . GLY A 1 193 ? -54.638 -1.053 13.827 1.00 44.56 193 GLY A C 1
ATOM 1491 O O . GLY A 1 193 ? -54.437 -1.217 12.634 1.00 44.56 193 GLY A O 1
ATOM 1492 N N . ALA A 1 194 ? -55.422 -1.849 14.555 1.00 41.88 194 ALA A N 1
ATOM 1493 C CA . ALA A 1 194 ? -56.515 -2.642 13.986 1.00 41.88 194 ALA A CA 1
ATOM 1494 C C . ALA A 1 194 ? -57.489 -3.005 15.120 1.00 41.88 194 ALA A C 1
ATOM 1496 O O . ALA A 1 194 ? -57.413 -4.083 15.707 1.00 41.88 194 ALA A O 1
ATOM 1497 N N . MET A 1 195 ? -58.323 -2.032 15.493 1.00 42.53 195 MET A N 1
ATOM 1498 C CA . MET A 1 195 ? -59.720 -2.302 15.840 1.00 42.53 195 MET A CA 1
ATOM 1499 C C . MET A 1 195 ? -60.544 -1.898 14.625 1.00 42.53 195 MET A C 1
ATOM 1501 O O . MET A 1 195 ? -60.126 -0.909 13.976 1.00 42.53 195 MET A O 1
#

Solvent-accessible surface area (backbone atoms only — not comparable to full-atom values): 11254 Å² total; per-residue (Å²): 118,69,64,64,55,28,54,53,26,56,51,46,51,67,38,87,60,39,81,76,47,58,67,68,61,48,10,43,38,52,39,40,36,41,76,67,68,50,51,54,62,56,54,9,60,64,61,74,50,52,45,68,58,44,52,54,31,40,52,58,48,67,43,55,72,71,47,50,49,37,45,77,68,57,24,39,52,70,68,58,50,54,50,32,49,52,40,27,75,73,73,48,67,55,33,54,61,55,50,50,37,13,37,32,43,16,44,75,73,75,32,81,46,33,54,80,79,26,67,59,74,66,74,70,71,55,71,68,57,48,50,52,48,49,62,62,45,53,76,52,50,60,65,51,50,56,46,58,74,67,68,54,96,74,85,88,77,95,70,54,75,67,42,50,52,45,51,53,38,46,46,28,37,74,79,36,42,41,72,74,75,75,75,78,77,74,85,86,78,90,86,85,91,83,129

Foldseek 3Di:
DLVVLLVVLLVLLQDPCVVVDDLLVNLLSLVSPVVVPDDLVRSCVSNVHDSVVSVLSVLLNPDDPLLVVCVVQQQEDSVLLSVLSVCVVVVHDHSNQQSLQQSLLCVLVVHSHGDPVSSPALPPDPPVVVVVLCVQCVVVPVQVVVVVVVVDPDDDDDHDPVNVLSVVQVCCCPVRSDHNDDPDPPPPPDPDDDD